Protein AF-0000000067859279 (afdb_homodimer)

Structure (mmCIF, N/CA/C/O backbone):
data_AF-0000000067859279-model_v1
#
loop_
_entity.id
_entity.type
_entity.pdbx_description
1 polymer 'Peflin isoform X1'
#
loop_
_atom_site.group_PDB
_atom_site.id
_atom_site.type_symbol
_atom_site.label_atom_id
_atom_site.label_alt_id
_atom_site.label_comp_id
_atom_site.label_asym_id
_atom_site.label_entity_id
_atom_site.label_seq_id
_atom_site.pdbx_PDB_ins_code
_atom_site.Cartn_x
_atom_site.Cartn_y
_atom_site.Cartn_z
_atom_site.occupancy
_atom_site.B_iso_or_equiv
_atom_site.auth_seq_id
_atom_site.auth_comp_id
_atom_site.auth_asym_id
_atom_site.auth_atom_id
_atom_site.pdbx_PDB_model_num
ATOM 1 N N . MET A 1 1 ? 10.234 19.438 13.656 1 39.03 1 MET A N 1
ATOM 2 C CA . MET A 1 1 ? 8.852 19.281 14.102 1 39.03 1 MET A CA 1
ATOM 3 C C . MET A 1 1 ? 8.406 17.828 13.953 1 39.03 1 MET A C 1
ATOM 5 O O . MET A 1 1 ? 8.594 17.219 12.898 1 39.03 1 MET A O 1
ATOM 9 N N . ALA A 1 2 ? 8.281 17.203 14.945 1 45.56 2 ALA A N 1
ATOM 10 C CA . ALA A 1 2 ? 7.934 15.797 15.172 1 45.56 2 ALA A CA 1
ATOM 11 C C . ALA A 1 2 ? 6.629 15.438 14.469 1 45.56 2 ALA A C 1
ATOM 13 O O . ALA A 1 2 ? 5.691 16.234 14.438 1 45.56 2 ALA A O 1
ATOM 14 N N . TYR A 1 3 ? 6.711 14.656 13.43 1 57.06 3 TYR A N 1
ATOM 15 C CA . TYR A 1 3 ? 5.477 14.031 12.977 1 57.06 3 TYR A CA 1
ATOM 16 C C . TYR A 1 3 ? 4.496 13.859 14.133 1 57.06 3 TYR A C 1
ATOM 18 O O . TYR A 1 3 ? 4.902 13.672 15.281 1 57.06 3 TYR A O 1
ATOM 26 N N . PRO A 1 4 ? 3.328 14.438 13.969 1 52.56 4 PRO A N 1
ATOM 27 C CA . PRO A 1 4 ? 2.424 14.148 15.086 1 52.56 4 PRO A CA 1
ATOM 28 C C . PRO A 1 4 ? 2.664 12.773 15.695 1 52.56 4 PRO A C 1
ATOM 30 O O . PRO A 1 4 ? 1.963 12.383 16.641 1 52.56 4 PRO A O 1
ATOM 33 N N . ASN A 1 5 ? 3.463 11.969 15.086 1 51.75 5 ASN A N 1
ATOM 34 C CA . ASN A 1 5 ? 3.688 10.609 15.562 1 51.75 5 ASN A CA 1
ATOM 35 C C . ASN A 1 5 ? 4.039 10.594 17.047 1 51.75 5 ASN A C 1
ATOM 37 O O . ASN A 1 5 ? 3.971 9.547 17.703 1 51.75 5 ASN A O 1
ATOM 41 N N . THR A 1 6 ? 4.836 11.602 17.5 1 44.25 6 THR A N 1
ATOM 42 C CA . THR A 1 6 ? 4.988 11.531 18.953 1 44.25 6 THR A CA 1
ATOM 43 C C . THR A 1 6 ? 3.629 11.398 19.625 1 44.25 6 THR A C 1
ATOM 45 O O . THR A 1 6 ? 3.551 11.102 20.828 1 44.25 6 THR A O 1
ATOM 48 N N . MET A 1 7 ? 2.639 11.766 19 1 42.41 7 MET A N 1
ATOM 49 C CA . MET A 1 7 ? 1.331 11.75 19.641 1 42.41 7 MET A CA 1
ATOM 50 C C . MET A 1 7 ? 0.61 10.438 19.375 1 42.41 7 MET A C 1
ATOM 52 O O . MET A 1 7 ? -0.574 10.43 19.031 1 42.41 7 MET A O 1
ATOM 56 N N . TYR A 1 8 ? 1.267 9.398 18.656 1 47.66 8 TYR A N 1
ATOM 57 C CA . TYR A 1 8 ? 0.432 8.203 18.75 1 47.66 8 TYR A CA 1
ATOM 58 C C . TYR A 1 8 ? -0.21 8.078 20.125 1 47.66 8 TYR A C 1
ATOM 60 O O . TYR A 1 8 ? 0.474 7.801 21.109 1 47.66 8 TYR A O 1
ATOM 68 N N . GLY A 1 9 ? -1.057 8.891 20.438 1 43.72 9 GLY A N 1
ATOM 69 C CA . GLY A 1 9 ? -1.742 8.75 21.719 1 43.72 9 GLY A CA 1
ATOM 70 C C . GLY A 1 9 ? -1.818 7.316 22.188 1 43.72 9 GLY A C 1
ATOM 71 O O . GLY A 1 9 ? -1.927 6.387 21.391 1 43.72 9 GLY A O 1
ATOM 72 N N . SER A 1 10 ? -1.126 7.039 23.203 1 46.06 10 SER A N 1
ATOM 73 C CA . SER A 1 10 ? -1.197 5.781 23.938 1 46.06 10 SER A CA 1
ATOM 74 C C . SER A 1 10 ? -2.625 5.25 24 1 46.06 10 SER A C 1
ATOM 76 O O . SER A 1 10 ? -3.564 6 24.266 1 46.06 10 SER A O 1
ATOM 78 N N . THR A 1 11 ? -2.996 4.344 23.031 1 54.34 11 THR A N 1
ATOM 79 C CA . THR A 1 11 ? -4.23 3.586 23.219 1 54.34 11 THR A CA 1
ATOM 80 C C . THR A 1 11 ? -4.316 3.037 24.641 1 54.34 11 THR A C 1
ATOM 82 O O . THR A 1 11 ? -4.316 1.822 24.844 1 54.34 11 THR A O 1
ATOM 85 N N . ASN A 1 12 ? -3.729 3.725 25.516 1 50.62 12 ASN A N 1
ATOM 86 C CA . ASN A 1 12 ? -3.898 3.18 26.859 1 50.62 12 ASN A CA 1
ATOM 87 C C . ASN A 1 12 ? -5.359 3.217 27.297 1 50.62 12 ASN A C 1
ATOM 89 O O . ASN A 1 12 ? -5.984 4.277 27.312 1 50.62 12 ASN A O 1
ATOM 93 N N . PRO A 1 13 ? -5.973 2.09 27.422 1 55.69 13 PRO A N 1
ATOM 94 C CA . PRO A 1 13 ? -7.34 1.981 27.953 1 55.69 13 PRO A CA 1
ATOM 95 C C . PRO A 1 13 ? -7.574 2.855 29.172 1 55.69 13 PRO A C 1
ATOM 97 O O . PRO A 1 13 ? -8.719 3.07 29.578 1 55.69 13 PRO A O 1
ATOM 100 N N . GLU A 1 14 ? -6.512 3.107 29.797 1 55.16 14 GLU A N 1
ATOM 101 C CA . GLU A 1 14 ? -6.766 3.779 31.062 1 55.16 14 GLU A CA 1
ATOM 102 C C . GLU A 1 14 ? -7.176 5.234 30.859 1 55.16 14 GLU A C 1
ATOM 104 O O . GLU A 1 14 ? -7.566 5.922 31.797 1 55.16 14 GLU A O 1
ATOM 109 N N . THR A 1 15 ? -7.141 5.516 29.625 1 64.88 15 THR A N 1
ATOM 110 C CA . THR A 1 15 ? -7.48 6.922 29.438 1 64.88 15 THR A CA 1
ATOM 111 C C . THR A 1 15 ? -8.992 7.102 29.344 1 64.88 15 THR A C 1
ATOM 113 O O . THR A 1 15 ? -9.688 6.305 28.719 1 64.88 15 THR A O 1
ATOM 116 N N . GLN A 1 16 ? -9.547 7.902 30.125 1 82.62 16 GLN A N 1
ATOM 117 C CA . GLN A 1 16 ? -10.961 8.258 30.094 1 82.62 16 GLN A CA 1
ATOM 118 C C . GLN A 1 16 ? -11.383 8.742 28.719 1 82.62 16 GLN A C 1
ATOM 120 O O . GLN A 1 16 ? -10.656 9.5 28.062 1 82.62 16 GLN A O 1
ATOM 125 N N . ILE A 1 17 ? -12.398 8.125 28.219 1 88.81 17 ILE A N 1
ATOM 126 C CA . ILE A 1 17 ? -12.953 8.5 26.922 1 88.81 17 ILE A CA 1
ATOM 127 C C . ILE A 1 17 ? -13.719 9.812 27.047 1 88.81 17 ILE A C 1
ATOM 129 O O . ILE A 1 17 ? -14.586 9.953 27.906 1 88.81 17 ILE A O 1
ATOM 133 N N . SER A 1 18 ? -13.32 10.766 26.266 1 90.81 18 SER A N 1
ATOM 134 C CA . SER A 1 18 ? -14.023 12.047 26.281 1 90.81 18 SER A CA 1
ATOM 135 C C . SER A 1 18 ? -15.422 11.914 25.688 1 90.81 18 SER A C 1
ATOM 137 O O . SER A 1 18 ? -15.641 11.117 24.781 1 90.81 18 SER A O 1
ATOM 139 N N . PRO A 1 19 ? -16.344 12.695 26.172 1 92.25 19 PRO A N 1
ATOM 140 C CA . PRO A 1 19 ? -17.719 12.68 25.625 1 92.25 19 PRO A CA 1
ATOM 141 C C . PRO A 1 19 ? -17.766 13.023 24.141 1 92.25 19 PRO A C 1
ATOM 143 O O . PRO A 1 19 ? -18.578 12.469 23.406 1 92.25 19 PRO A O 1
ATOM 146 N N . GLU A 1 20 ? -16.922 13.875 23.781 1 94 20 GLU A N 1
ATOM 147 C CA . GLU A 1 20 ? -16.875 14.258 22.375 1 94 20 GLU A CA 1
ATOM 148 C C . GLU A 1 20 ? -16.5 13.07 21.5 1 94 20 GLU A C 1
ATOM 150 O O . GLU A 1 20 ? -17.141 12.828 20.469 1 94 20 GLU A O 1
ATOM 155 N N . VAL A 1 21 ? -15.57 12.367 21.922 1 94.81 21 VAL A N 1
ATOM 156 C CA . VAL A 1 21 ? -15.125 11.195 21.188 1 94.81 21 VAL A CA 1
ATOM 157 C C . VAL A 1 21 ? -16.234 10.156 21.141 1 94.81 21 VAL A C 1
ATOM 159 O O . VAL A 1 21 ? -16.469 9.523 20.109 1 94.81 21 VAL A O 1
ATOM 162 N N . GLN A 1 22 ? -16.891 9.969 22.203 1 94.94 22 GLN A N 1
ATOM 163 C CA . GLN A 1 22 ? -18 9.016 22.25 1 94.94 22 GLN A CA 1
ATOM 164 C C . GLN A 1 22 ? -19.094 9.383 21.234 1 94.94 22 GLN A C 1
ATOM 166 O O . GLN A 1 22 ? -19.641 8.508 20.562 1 94.94 22 GLN A O 1
ATOM 171 N N . GLN A 1 23 ? -19.375 10.656 21.172 1 95.62 23 GLN A N 1
ATOM 172 C CA . GLN A 1 23 ? -20.375 11.141 20.234 1 95.62 23 GLN A CA 1
ATOM 173 C C . GLN A 1 23 ? -19.953 10.875 18.781 1 95.62 23 GLN A C 1
ATOM 175 O O . GLN A 1 23 ? -20.734 10.398 17.969 1 95.62 23 GLN A O 1
ATOM 180 N N . TRP A 1 24 ? -18.734 11.211 18.531 1 95.19 24 TRP A N 1
ATOM 181 C CA . TRP A 1 24 ? -18.219 11.008 17.172 1 95.19 24 TRP A CA 1
ATOM 182 C C . TRP A 1 24 ? -18.188 9.523 16.812 1 95.19 24 TRP A C 1
ATOM 184 O O . TRP A 1 24 ? -18.5 9.148 15.688 1 95.19 24 TRP A O 1
ATOM 194 N N . PHE A 1 25 ? -17.797 8.695 17.812 1 97.5 25 PHE A N 1
ATOM 195 C CA . PHE A 1 25 ? -17.766 7.258 17.578 1 97.5 25 PHE A CA 1
ATOM 196 C C . PHE A 1 25 ? -19.141 6.75 17.172 1 97.5 25 PHE A C 1
ATOM 198 O O . PHE A 1 25 ? -19.281 6 16.203 1 97.5 25 PHE A O 1
ATOM 205 N N . SER A 1 26 ? -20.125 7.184 17.891 1 96.38 26 SER A N 1
ATOM 206 C CA . SER A 1 26 ? -21.5 6.77 17.609 1 96.38 26 SER A CA 1
ATOM 207 C C . SER A 1 26 ? -21.938 7.223 16.219 1 96.38 26 SER A C 1
ATOM 209 O O . SER A 1 26 ? -22.656 6.496 15.531 1 96.38 26 SER A O 1
ATOM 211 N N . THR A 1 27 ? -21.516 8.375 15.789 1 96 27 THR A N 1
ATOM 212 C CA . THR A 1 27 ? -21.875 8.922 14.492 1 96 27 THR A CA 1
ATOM 213 C C . THR A 1 27 ? -21.203 8.141 13.367 1 96 27 THR A C 1
ATOM 215 O O . THR A 1 27 ? -21.812 7.883 12.328 1 96 27 THR A O 1
ATOM 218 N N . VAL A 1 28 ? -20 7.754 13.656 1 97.12 28 VAL A N 1
ATOM 219 C CA . VAL A 1 28 ? -19.203 7.082 12.633 1 97.12 28 VAL A CA 1
ATOM 220 C C . VAL A 1 28 ? -19.625 5.617 12.539 1 97.12 28 VAL A C 1
ATOM 222 O O . VAL A 1 28 ? -19.672 5.051 11.445 1 97.12 28 VAL A O 1
ATOM 225 N N . ASP A 1 29 ? -19.906 5.055 13.703 1 97.75 29 ASP A N 1
ATOM 226 C CA . ASP A 1 29 ? -20.344 3.662 13.75 1 97.75 29 ASP A CA 1
ATOM 227 C C . ASP A 1 29 ? -21.781 3.52 13.242 1 97.75 29 ASP A C 1
ATOM 229 O O . ASP A 1 29 ? -22.688 3.191 14.008 1 97.75 29 ASP A O 1
ATOM 233 N N . ARG A 1 30 ? -21.984 3.516 12.031 1 95.56 30 ARG A N 1
ATOM 234 C CA . ARG A 1 30 ? -23.281 3.602 11.383 1 95.56 30 ARG A CA 1
ATOM 235 C C . ARG A 1 30 ? -24.109 2.338 11.633 1 95.56 30 ARG A C 1
ATOM 237 O O . ARG A 1 30 ? -25.328 2.393 11.727 1 95.56 30 ARG A O 1
ATOM 244 N N . ASP A 1 31 ? -23.484 1.159 11.766 1 95.12 31 ASP A N 1
ATOM 245 C CA . ASP A 1 31 ? -24.25 -0.076 11.945 1 95.12 31 ASP A CA 1
ATOM 246 C C . ASP A 1 31 ? -24.359 -0.438 13.422 1 95.12 31 ASP A C 1
ATOM 248 O O . ASP A 1 31 ? -24.906 -1.487 13.766 1 95.12 31 ASP A O 1
ATOM 252 N N . GLY A 1 32 ? -23.781 0.281 14.273 1 95.69 32 GLY A N 1
ATOM 253 C CA . GLY A 1 32 ? -23.891 0.104 15.711 1 95.69 32 GLY A CA 1
ATOM 254 C C . GLY A 1 32 ? -23.188 -1.148 16.219 1 95.69 32 GLY A C 1
ATOM 255 O O . GLY A 1 32 ? -23.594 -1.724 17.234 1 95.69 32 GLY A O 1
ATOM 256 N N . SER A 1 33 ? -22.156 -1.551 15.578 1 95.81 33 SER A N 1
ATOM 257 C CA . SER A 1 33 ? -21.469 -2.801 15.906 1 95.81 33 SER A CA 1
ATOM 258 C C . SER A 1 33 ? -20.547 -2.629 17.109 1 95.81 33 SER A C 1
ATOM 260 O O . SER A 1 33 ? -20.078 -3.613 17.672 1 95.81 33 SER A O 1
ATOM 262 N N . GLY A 1 34 ? -20.266 -1.355 17.438 1 96.88 34 GLY A N 1
ATOM 263 C CA . GLY A 1 34 ? -19.281 -1.096 18.469 1 96.88 34 GLY A CA 1
ATOM 264 C C . GLY A 1 34 ? -17.859 -1.058 17.938 1 96.88 34 GLY A C 1
ATOM 265 O O . GLY A 1 34 ? -16.906 -0.922 18.703 1 96.88 34 GLY A O 1
ATOM 266 N N . ARG A 1 35 ? -17.766 -1.146 16.656 1 97.44 35 ARG A N 1
ATOM 267 C CA . ARG A 1 35 ? -16.469 -1.045 15.969 1 97.44 35 ARG A CA 1
ATOM 268 C C . ARG A 1 35 ? -16.594 -0.227 14.688 1 97.44 35 ARG A C 1
ATOM 270 O O . ARG A 1 35 ? -17.672 -0.122 14.109 1 97.44 35 ARG A O 1
ATOM 277 N N . ILE A 1 36 ? -15.492 0.36 14.25 1 97.38 36 ILE A N 1
ATOM 278 C CA . ILE A 1 36 ? -15.492 1.209 13.062 1 97.38 36 ILE A CA 1
ATOM 279 C C . ILE A 1 36 ? -14.656 0.557 11.961 1 97.38 36 ILE A C 1
ATOM 281 O O . ILE A 1 36 ? -13.539 0.096 12.211 1 97.38 36 ILE A O 1
ATOM 285 N N . THR A 1 37 ? -15.258 0.472 10.82 1 94.06 37 THR A N 1
ATOM 286 C CA . THR A 1 37 ? -14.562 -0.013 9.641 1 94.06 37 THR A CA 1
ATOM 287 C C . THR A 1 37 ? -14.008 1.15 8.82 1 94.06 37 THR A C 1
ATOM 289 O O . THR A 1 37 ? -14.32 2.311 9.094 1 94.06 37 THR A O 1
ATOM 292 N N . ALA A 1 38 ? -13.25 0.79 7.793 1 92.75 38 ALA A N 1
ATOM 293 C CA . ALA A 1 38 ? -12.703 1.807 6.898 1 92.75 38 ALA A CA 1
ATOM 294 C C . ALA A 1 38 ? -13.812 2.525 6.137 1 92.75 38 ALA A C 1
ATOM 296 O O . ALA A 1 38 ? -13.742 3.736 5.918 1 92.75 38 ALA A O 1
ATOM 297 N N . ILE A 1 39 ? -14.781 1.797 5.773 1 90.5 39 ILE A N 1
ATOM 298 C CA . ILE A 1 39 ? -15.891 2.355 5.012 1 90.5 39 ILE A CA 1
ATOM 299 C C . ILE A 1 39 ? -16.656 3.348 5.883 1 90.5 39 ILE A C 1
ATOM 301 O O . ILE A 1 39 ? -17 4.441 5.43 1 90.5 39 ILE A O 1
ATOM 305 N N . GLU A 1 40 ? -16.859 2.947 7.082 1 96.44 40 GLU A N 1
ATOM 306 C CA . GLU A 1 40 ? -17.547 3.848 8.016 1 96.44 40 GLU A CA 1
ATOM 307 C C . GLU A 1 40 ? -16.703 5.098 8.273 1 96.44 40 GLU A C 1
ATOM 309 O O . GLU A 1 40 ? -17.25 6.207 8.32 1 96.44 40 GLU A O 1
ATOM 314 N N . LEU A 1 41 ? -15.469 4.918 8.445 1 96.62 41 LEU A N 1
ATOM 315 C CA . LEU A 1 41 ? -14.57 6.039 8.688 1 96.62 41 LEU A CA 1
ATOM 316 C C . LEU A 1 41 ? -14.555 6.992 7.496 1 96.62 41 LEU A C 1
ATOM 318 O O . LEU A 1 41 ? -14.586 8.211 7.668 1 96.62 41 LEU A O 1
ATOM 322 N N . LYS A 1 42 ? -14.531 6.477 6.316 1 94.94 42 LYS A N 1
ATOM 323 C CA . LYS A 1 42 ? -14.484 7.258 5.082 1 94.94 42 LYS A CA 1
ATOM 324 C C . LYS A 1 42 ? -15.672 8.211 4.992 1 94.94 42 LYS A C 1
ATOM 326 O O . LYS A 1 42 ? -15.516 9.367 4.586 1 94.94 42 LYS A O 1
ATOM 331 N N . SER A 1 43 ? -16.797 7.754 5.387 1 93.5 43 SER A N 1
ATOM 332 C CA . SER A 1 43 ? -18.016 8.547 5.277 1 93.5 43 SER A CA 1
ATOM 333 C C . SER A 1 43 ? -18.016 9.711 6.266 1 93.5 43 SER A C 1
ATOM 335 O O . SER A 1 43 ? -18.781 10.656 6.125 1 93.5 43 SER A O 1
ATOM 337 N N . ALA A 1 44 ? -17.109 9.68 7.199 1 94.06 44 ALA A N 1
ATOM 338 C CA . ALA A 1 44 ? -17.125 10.664 8.281 1 94.06 44 ALA A CA 1
ATOM 339 C C . ALA A 1 44 ? -16.031 11.711 8.094 1 94.06 44 ALA A C 1
ATOM 341 O O . ALA A 1 44 ? -16.047 12.758 8.742 1 94.06 44 ALA A O 1
ATOM 342 N N . LEU A 1 45 ? -15.094 11.422 7.246 1 94.88 45 LEU A N 1
ATOM 343 C CA . LEU A 1 45 ? -13.922 12.297 7.148 1 94.88 45 LEU A CA 1
ATOM 344 C C . LEU A 1 45 ? -13.93 13.062 5.828 1 94.88 45 LEU A C 1
ATOM 346 O O . LEU A 1 45 ? -13.898 12.453 4.758 1 94.88 45 LEU A O 1
ATOM 350 N N . ALA A 1 46 ? -13.883 14.406 5.992 1 92.69 46 ALA A N 1
ATOM 351 C CA . ALA A 1 46 ? -13.859 15.258 4.809 1 92.69 46 ALA A CA 1
ATOM 352 C C . ALA A 1 46 ? -12.422 15.516 4.348 1 92.69 46 ALA A C 1
ATOM 354 O O . ALA A 1 46 ? -11.523 15.695 5.172 1 92.69 46 ALA A O 1
ATOM 355 N N . ASN A 1 47 ? -12.258 15.633 3.045 1 92.62 47 ASN A N 1
ATOM 356 C CA . ASN A 1 47 ? -10.906 15.812 2.512 1 92.62 47 ASN A CA 1
ATOM 357 C C . ASN A 1 47 ? -10.609 17.281 2.217 1 92.62 47 ASN A C 1
ATOM 359 O O . ASN A 1 47 ? -9.578 17.594 1.62 1 92.62 47 ASN A O 1
ATOM 363 N N . GLY A 1 48 ? -11.516 18.156 2.486 1 88.12 48 GLY A N 1
ATOM 364 C CA . GLY A 1 48 ? -11.289 19.578 2.328 1 88.12 48 GLY A CA 1
ATOM 365 C C . GLY A 1 48 ? -11.633 20.094 0.942 1 88.12 48 GLY A C 1
ATOM 366 O O . GLY A 1 48 ? -11.617 21.297 0.695 1 88.12 48 GLY A O 1
ATOM 367 N N . GLN A 1 49 ? -11.922 19.188 0.003 1 88.38 49 GLN A N 1
ATOM 368 C CA . GLN A 1 49 ? -12.266 19.578 -1.358 1 88.38 49 GLN A CA 1
ATOM 369 C C . GLN A 1 49 ? -13.648 19.094 -1.747 1 88.38 49 GLN A C 1
ATOM 371 O O . GLN A 1 49 ? -13.883 18.703 -2.896 1 88.38 49 GLN A O 1
ATOM 376 N N . GLY A 1 50 ? -14.453 18.984 -0.768 1 89.44 50 GLY A N 1
ATOM 377 C CA . GLY A 1 50 ? -15.836 18.625 -1.029 1 89.44 50 GLY A CA 1
ATOM 378 C C . GLY A 1 50 ? -16.062 17.125 -1.072 1 89.44 50 GLY A C 1
ATOM 379 O O . GLY A 1 50 ? -17.172 16.656 -1.305 1 89.44 50 GLY A O 1
ATOM 380 N N . GLY A 1 51 ? -15.008 16.375 -0.869 1 92 51 GLY A N 1
ATOM 381 C CA . GLY A 1 51 ? -15.117 14.922 -0.836 1 92 51 GLY A CA 1
ATOM 382 C C . GLY A 1 51 ? -14.703 14.32 0.492 1 92 51 GLY A C 1
ATOM 383 O O . GLY A 1 51 ? -14.672 15.016 1.511 1 92 51 GLY A O 1
ATOM 384 N N . THR A 1 52 ? -14.523 13.016 0.447 1 94.19 52 THR A N 1
ATOM 385 C CA . THR A 1 52 ? -14.125 12.289 1.653 1 94.19 52 THR A CA 1
ATOM 386 C C . THR A 1 52 ? -12.695 11.789 1.535 1 94.19 52 THR A C 1
ATOM 388 O O . THR A 1 52 ? -12.055 11.945 0.492 1 94.19 52 THR A O 1
ATOM 391 N N . PHE A 1 53 ? -12.266 11.227 2.664 1 94.44 53 PHE A N 1
ATOM 392 C CA . PHE A 1 53 ? -10.953 10.609 2.654 1 94.44 53 PHE A CA 1
ATOM 393 C C . PHE A 1 53 ? -10.914 9.438 1.674 1 94.44 53 PHE A C 1
ATOM 395 O O . PHE A 1 53 ? -11.93 8.789 1.431 1 94.44 53 PHE A O 1
ATOM 402 N N . SER A 1 54 ? -9.742 9.305 1.127 1 88 54 SER A N 1
ATOM 403 C CA . SER A 1 54 ? -9.555 8.18 0.219 1 88 54 SER A CA 1
ATOM 404 C C . SER A 1 54 ? -9.609 6.852 0.968 1 88 54 SER A C 1
ATOM 406 O O . SER A 1 54 ? -9.367 6.805 2.176 1 88 54 SER A O 1
ATOM 408 N N . ASP A 1 55 ? -9.883 5.816 0.222 1 86 55 ASP A N 1
ATOM 409 C CA . ASP A 1 55 ? -9.867 4.473 0.791 1 86 55 ASP A CA 1
ATOM 410 C C . ASP A 1 55 ? -8.5 4.137 1.38 1 86 55 ASP A C 1
ATOM 412 O O . ASP A 1 55 ? -8.414 3.57 2.473 1 86 55 ASP A O 1
ATOM 416 N N . THR A 1 56 ? -7.527 4.508 0.66 1 84.38 56 THR A N 1
ATOM 417 C CA . THR A 1 56 ? -6.156 4.234 1.081 1 84.38 56 THR A CA 1
ATOM 418 C C . THR A 1 56 ? -5.867 4.891 2.428 1 84.38 56 THR A C 1
ATOM 420 O O . THR A 1 56 ? -5.32 4.254 3.33 1 84.38 56 THR A O 1
ATOM 423 N N . ALA A 1 57 ? -6.238 6.09 2.508 1 91.06 57 ALA A N 1
ATOM 424 C CA . ALA A 1 57 ? -5.996 6.82 3.75 1 91.06 57 ALA A CA 1
ATOM 425 C C . ALA A 1 57 ? -6.754 6.188 4.914 1 91.06 57 ALA A C 1
ATOM 427 O O . ALA A 1 57 ? -6.195 6 5.996 1 91.06 57 ALA A O 1
ATOM 428 N N . CYS A 1 58 ? -7.973 5.82 4.703 1 93.31 58 CYS A N 1
ATOM 429 C CA . CYS A 1 58 ? -8.789 5.246 5.766 1 93.31 58 CYS A CA 1
ATOM 430 C C . CYS A 1 58 ? -8.25 3.893 6.203 1 93.31 58 CYS A C 1
ATOM 432 O O . CYS A 1 58 ? -8.211 3.592 7.398 1 93.31 58 CYS A O 1
ATOM 434 N N . ARG A 1 59 ? -7.82 3.152 5.309 1 88.38 59 ARG A N 1
ATOM 435 C CA . ARG A 1 59 ? -7.25 1.85 5.637 1 88.38 59 ARG A CA 1
ATOM 436 C C . ARG A 1 59 ? -5.949 2.002 6.422 1 88.38 59 ARG A C 1
ATOM 438 O O . ARG A 1 59 ? -5.699 1.25 7.363 1 88.38 59 ARG A O 1
ATOM 445 N N . LEU A 1 60 ? -5.176 2.912 5.922 1 87.94 60 LEU A N 1
ATOM 446 C CA . LEU A 1 60 ? -3.951 3.201 6.66 1 87.94 60 LEU A CA 1
ATOM 447 C C . LEU A 1 60 ? -4.262 3.584 8.102 1 87.94 60 LEU A C 1
ATOM 449 O O . LEU A 1 60 ? -3.66 3.049 9.039 1 87.94 60 LEU A O 1
ATOM 453 N N . MET A 1 61 ? -5.223 4.457 8.281 1 93.06 61 MET A N 1
ATOM 454 C CA . MET A 1 61 ? -5.586 4.938 9.609 1 93.06 61 MET A CA 1
ATOM 455 C C . MET A 1 61 ? -6.109 3.799 10.477 1 93.06 61 MET A C 1
ATOM 457 O O . MET A 1 61 ? -5.695 3.654 11.633 1 93.06 61 MET A O 1
ATOM 461 N N . ILE A 1 62 ? -6.965 3.033 9.914 1 93.44 62 ILE A N 1
ATOM 462 C CA . ILE A 1 62 ? -7.5 1.893 10.656 1 93.44 62 ILE A CA 1
ATOM 463 C C . ILE A 1 62 ? -6.363 0.939 11.023 1 93.44 62 ILE A C 1
ATOM 465 O O . ILE A 1 62 ? -6.258 0.503 12.172 1 93.44 62 ILE A O 1
ATOM 469 N N . GLY A 1 63 ? -5.559 0.687 10.125 1 89.38 63 GLY A N 1
ATOM 470 C CA . GLY A 1 63 ? -4.457 -0.24 10.336 1 89.38 63 GLY A CA 1
ATOM 471 C C . GLY A 1 63 ? -3.496 0.216 11.414 1 89.38 63 GLY A C 1
ATOM 472 O O . GLY A 1 63 ? -2.928 -0.608 12.133 1 89.38 63 GLY A O 1
ATOM 473 N N . MET A 1 64 ? -3.322 1.426 11.555 1 88.88 64 MET A N 1
ATOM 474 C CA . MET A 1 64 ? -2.387 1.995 12.516 1 88.88 64 MET A CA 1
ATOM 475 C C . MET A 1 64 ? -2.879 1.78 13.945 1 88.88 64 MET A C 1
ATOM 477 O O . MET A 1 64 ? -2.076 1.691 14.875 1 88.88 64 MET A O 1
ATOM 481 N N . PHE A 1 65 ? -4.152 1.658 14.133 1 93.5 65 PHE A N 1
ATOM 482 C CA . PHE A 1 65 ? -4.66 1.655 15.5 1 93.5 65 PHE A CA 1
ATOM 483 C C . PHE A 1 65 ? -5.371 0.344 15.805 1 93.5 65 PHE A C 1
ATOM 485 O O . PHE A 1 65 ? -5.773 0.104 16.953 1 93.5 65 PHE A O 1
ATOM 492 N N . ASP A 1 66 ? -5.488 -0.43 14.805 1 92.25 66 ASP A N 1
ATOM 493 C CA . ASP A 1 66 ? -6.137 -1.729 14.945 1 92.25 66 ASP A CA 1
ATOM 494 C C . ASP A 1 66 ? -5.195 -2.748 15.586 1 92.25 66 ASP A C 1
ATOM 496 O O . ASP A 1 66 ? -4.574 -3.551 14.883 1 92.25 66 ASP A O 1
ATOM 500 N N . LYS A 1 67 ? -5.188 -2.887 16.812 1 87.31 67 LYS A N 1
ATOM 501 C CA . LYS A 1 67 ? -4.27 -3.752 17.547 1 87.31 67 LYS A CA 1
ATOM 502 C C . LYS A 1 67 ? -4.586 -5.227 17.312 1 87.31 67 LYS A C 1
ATOM 504 O O . LYS A 1 67 ? -3.684 -6.062 17.266 1 87.31 67 LYS A O 1
ATOM 509 N N . GLU A 1 68 ? -5.793 -5.488 17.109 1 85 68 GLU A N 1
ATOM 510 C CA . GLU A 1 68 ? -6.219 -6.871 16.922 1 85 68 GLU A CA 1
ATOM 511 C C . GLU A 1 68 ? -6.008 -7.336 15.492 1 85 68 GLU A C 1
ATOM 513 O O . GLU A 1 68 ? -6.141 -8.523 15.188 1 85 68 GLU A O 1
ATOM 518 N N . LYS A 1 69 ? -5.777 -6.395 14.609 1 81.62 69 LYS A N 1
ATOM 519 C CA . LYS A 1 69 ? -5.539 -6.688 13.195 1 81.62 69 LYS A CA 1
ATOM 520 C C . LYS A 1 69 ? -6.734 -7.406 12.578 1 81.62 69 LYS A C 1
ATOM 522 O O . LYS A 1 69 ? -6.57 -8.383 11.836 1 81.62 69 LYS A O 1
ATOM 527 N N . ASN A 1 70 ? -7.887 -6.93 12.945 1 83.25 70 ASN A N 1
ATOM 528 C CA . ASN A 1 70 ? -9.102 -7.535 12.398 1 83.25 70 ASN A CA 1
ATOM 529 C C . ASN A 1 70 ? -9.812 -6.598 11.438 1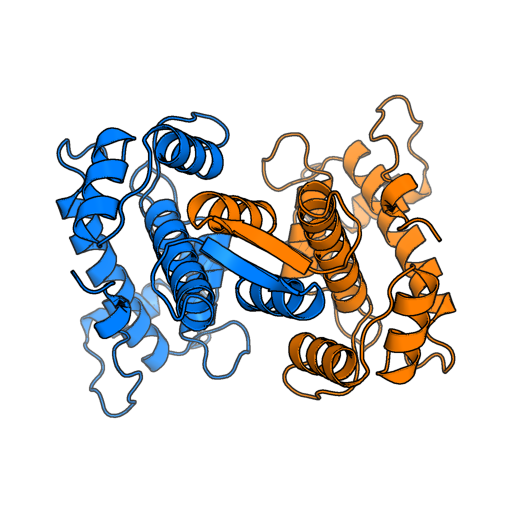 83.25 70 ASN A C 1
ATOM 531 O O . ASN A 1 70 ? -10.93 -6.879 11 1 83.25 70 ASN A O 1
ATOM 535 N N . GLY A 1 71 ? -9.242 -5.391 11.172 1 86.94 71 GLY A N 1
ATOM 536 C CA . GLY A 1 71 ? -9.773 -4.492 10.164 1 86.94 71 GLY A CA 1
ATOM 537 C C . GLY A 1 71 ? -10.719 -3.447 10.734 1 86.94 71 GLY A C 1
ATOM 538 O O . GLY A 1 71 ? -11.305 -2.66 9.984 1 86.94 71 GLY A O 1
ATOM 539 N N . THR A 1 72 ? -10.906 -3.504 12.031 1 94 72 THR A N 1
ATOM 540 C CA . THR A 1 72 ? -11.773 -2.537 12.688 1 94 72 THR A CA 1
ATOM 541 C C . THR A 1 72 ? -11.109 -1.966 13.938 1 94 72 THR A C 1
ATOM 543 O O . THR A 1 72 ? -10.062 -2.455 14.367 1 94 72 THR A O 1
ATOM 546 N N . ILE A 1 73 ? -11.703 -0.905 14.422 1 96.25 73 ILE A N 1
ATOM 547 C CA . ILE A 1 73 ? -11.188 -0.348 15.664 1 96.25 73 ILE A CA 1
ATOM 548 C C . ILE A 1 73 ? -12.328 -0.143 16.656 1 96.25 73 ILE A C 1
ATOM 550 O O . ILE A 1 73 ? -13.453 0.16 16.25 1 96.25 73 ILE A O 1
ATOM 554 N N . ASP A 1 74 ? -12 -0.419 17.875 1 96.69 74 ASP A N 1
ATOM 555 C CA . ASP A 1 74 ? -12.984 -0.188 18.922 1 96.69 74 ASP A CA 1
ATOM 556 C C . ASP A 1 74 ? -12.922 1.251 19.422 1 96.69 74 ASP A C 1
ATOM 558 O O . ASP A 1 74 ? -12.227 2.09 18.844 1 96.69 74 ASP A O 1
ATOM 562 N N . LEU A 1 75 ? -13.719 1.522 20.438 1 95.62 75 LEU A N 1
ATOM 563 C CA . LEU A 1 75 ? -13.875 2.885 20.938 1 95.62 75 LEU A CA 1
ATOM 564 C C . LEU A 1 75 ? -12.547 3.43 21.453 1 95.62 75 LEU A C 1
ATOM 566 O O . LEU A 1 75 ? -12.211 4.594 21.219 1 95.62 75 LEU A O 1
ATOM 570 N N . PHE A 1 76 ? -11.812 2.699 22.141 1 94.5 76 PHE A N 1
ATOM 571 C CA . PHE A 1 76 ? -10.539 3.148 22.703 1 94.5 76 PHE A CA 1
ATOM 572 C C . PHE A 1 76 ? -9.547 3.443 21.578 1 94.5 76 PHE A C 1
ATOM 574 O O . PHE A 1 76 ? -8.875 4.48 21.594 1 94.5 76 PHE A O 1
ATOM 581 N N . GLU A 1 77 ? -9.516 2.559 20.641 1 95.38 77 GLU A N 1
ATOM 582 C CA . GLU A 1 77 ? -8.656 2.764 19.484 1 95.38 77 GLU A CA 1
ATOM 583 C C . GLU A 1 77 ? -9.094 3.984 18.672 1 95.38 77 GLU A C 1
ATOM 585 O O . GLU A 1 77 ? -8.258 4.719 18.141 1 95.38 77 GLU A O 1
ATOM 590 N N . PHE A 1 78 ? -10.367 4.137 18.703 1 96.56 78 PHE A N 1
ATOM 591 C CA . PHE A 1 78 ? -10.914 5.277 17.969 1 96.56 78 PHE A CA 1
ATOM 592 C C . PHE A 1 78 ? -10.5 6.586 18.641 1 96.56 78 PHE A C 1
ATOM 594 O O . PHE A 1 78 ? -10.242 7.578 17.953 1 96.56 78 PHE A O 1
ATOM 601 N N . GLN A 1 79 ? -10.516 6.598 19.891 1 95.25 79 GLN A N 1
ATOM 602 C CA . GLN A 1 79 ? -10.094 7.82 20.578 1 95.25 79 GLN A CA 1
ATOM 603 C C . GLN A 1 79 ? -8.672 8.211 20.156 1 95.25 79 GLN A C 1
ATOM 605 O O . GLN A 1 79 ? -8.398 9.383 19.906 1 95.25 79 GLN A O 1
ATOM 610 N N . ALA A 1 80 ? -7.836 7.254 20.125 1 93.88 80 ALA A N 1
ATOM 611 C CA . ALA A 1 80 ? -6.465 7.508 19.688 1 93.88 80 ALA A CA 1
ATOM 612 C C . ALA A 1 80 ? -6.434 8.008 18.234 1 93.88 80 ALA A C 1
ATOM 614 O O . ALA A 1 80 ? -5.711 8.953 17.922 1 93.88 80 ALA A O 1
ATOM 615 N N . LEU A 1 81 ? -7.191 7.406 17.422 1 95 81 LEU A N 1
ATOM 616 C CA . LEU A 1 81 ? -7.281 7.816 16.031 1 95 81 LEU A CA 1
ATOM 617 C C . LEU A 1 81 ? -7.816 9.242 15.914 1 95 81 LEU A C 1
ATOM 619 O O . LEU A 1 81 ? -7.297 10.047 15.141 1 95 81 LEU A O 1
ATOM 623 N N . TYR A 1 82 ? -8.812 9.461 16.656 1 94.19 82 TYR A N 1
ATOM 624 C CA . TYR A 1 82 ? -9.43 10.789 16.672 1 94.19 82 TYR A CA 1
ATOM 625 C C . TYR A 1 82 ? -8.406 11.859 17.016 1 94.19 82 TYR A C 1
ATOM 627 O O . TYR A 1 82 ? -8.305 12.875 16.328 1 94.19 82 TYR A O 1
ATOM 635 N N . ASN A 1 83 ? -7.711 11.656 18.016 1 93.38 83 ASN A N 1
ATOM 636 C CA . ASN A 1 83 ? -6.672 12.594 18.422 1 93.38 83 ASN A CA 1
ATOM 637 C C . ASN A 1 83 ? -5.594 12.727 17.344 1 93.38 83 ASN A C 1
ATOM 639 O O . ASN A 1 83 ? -5.113 13.836 17.078 1 93.38 83 ASN A O 1
ATOM 643 N N . TYR A 1 84 ? -5.27 11.617 16.766 1 92.81 84 TYR A N 1
ATOM 644 C CA . TYR A 1 84 ? -4.281 11.578 15.688 1 92.81 84 TYR A CA 1
ATOM 645 C C . TYR A 1 84 ? -4.73 12.422 14.5 1 92.81 84 TYR A C 1
ATOM 647 O O . TYR A 1 84 ? -3.975 13.258 14 1 92.81 84 TYR A O 1
ATOM 655 N N . ILE A 1 85 ? -5.914 12.266 14.102 1 93.94 85 ILE A N 1
ATOM 656 C CA . ILE A 1 85 ? -6.453 12.977 12.953 1 93.94 85 ILE A CA 1
ATOM 657 C C . ILE A 1 85 ? -6.523 14.477 13.258 1 93.94 85 ILE A C 1
ATOM 659 O O . ILE A 1 85 ? -6.172 15.305 12.422 1 93.94 85 ILE A O 1
ATOM 663 N N . ASN A 1 86 ? -6.926 14.789 14.422 1 92.88 86 ASN A N 1
ATOM 664 C CA . ASN A 1 86 ? -7.012 16.188 14.797 1 92.88 86 ASN A CA 1
ATOM 665 C C . ASN A 1 86 ? -5.637 16.859 14.812 1 92.88 86 ASN A C 1
ATOM 667 O O . ASN A 1 86 ? -5.5 18.016 14.43 1 92.88 86 ASN A O 1
ATOM 671 N N . ALA A 1 87 ? -4.715 16.141 15.258 1 92.94 87 ALA A N 1
ATOM 672 C CA . ALA A 1 87 ? -3.352 16.672 15.227 1 92.94 87 ALA A CA 1
ATOM 673 C C . ALA A 1 87 ? -2.912 16.953 13.789 1 92.94 87 ALA A C 1
ATOM 675 O O . ALA A 1 87 ? -2.324 18 13.516 1 92.94 87 ALA A O 1
ATOM 676 N N . TRP A 1 88 ? -3.223 16.094 12.906 1 93.56 88 TRP A N 1
ATOM 677 C CA . TRP A 1 88 ? -2.855 16.266 11.5 1 93.56 88 TRP A CA 1
ATOM 678 C C . TRP A 1 88 ? -3.611 17.438 10.883 1 93.56 88 TRP A C 1
ATOM 680 O O . TRP A 1 88 ? -3.066 18.156 10.047 1 93.56 88 TRP A O 1
ATOM 690 N N . LEU A 1 89 ? -4.848 17.547 11.258 1 92.19 89 LEU A N 1
ATOM 691 C CA . LEU A 1 89 ? -5.621 18.672 10.758 1 92.19 89 LEU A CA 1
ATOM 692 C C . LEU A 1 89 ? -4.984 20 11.164 1 92.19 89 LEU A C 1
ATOM 694 O O . LEU A 1 89 ? -4.938 20.953 10.367 1 92.19 89 LEU A O 1
ATOM 698 N N . GLY A 1 90 ? -4.5 20.047 12.352 1 92.5 90 GLY A N 1
ATOM 699 C CA . GLY A 1 90 ? -3.771 21.219 12.797 1 92.5 90 GLY A CA 1
ATOM 700 C C . GLY A 1 90 ? -2.518 21.484 11.984 1 92.5 90 GLY A C 1
ATOM 701 O O . GLY A 1 90 ? -2.27 22.625 11.57 1 92.5 90 GLY A O 1
ATOM 702 N N . VAL A 1 91 ? -1.78 20.516 11.758 1 92.19 91 VAL A N 1
ATOM 703 C CA . VAL A 1 91 ? -0.556 20.625 10.977 1 92.19 91 VAL A CA 1
ATOM 704 C C . VAL A 1 91 ? -0.89 21.078 9.555 1 92.19 91 VAL A C 1
ATOM 706 O O . VAL A 1 91 ? -0.246 21.984 9.023 1 92.19 91 VAL A O 1
ATOM 709 N N . PHE A 1 92 ? -1.879 20.484 9.016 1 94.06 92 PHE A N 1
ATOM 710 C CA . PHE A 1 92 ? -2.303 20.812 7.66 1 94.06 92 PHE A CA 1
ATOM 711 C C . PHE A 1 92 ? -2.688 22.281 7.559 1 94.06 92 PHE A C 1
ATOM 713 O O . PHE A 1 92 ? -2.262 22.969 6.633 1 94.06 92 PHE A O 1
ATOM 720 N N . ARG A 1 93 ? -3.457 22.719 8.469 1 93.31 93 ARG A N 1
ATOM 721 C CA . ARG A 1 93 ? -3.898 24.125 8.469 1 93.31 93 ARG A CA 1
ATOM 722 C C . ARG A 1 93 ? -2.709 25.062 8.547 1 93.31 93 ARG A C 1
ATOM 724 O O . ARG A 1 93 ? -2.74 26.156 7.973 1 93.31 93 ARG A O 1
ATOM 731 N N . GLY A 1 94 ? -1.746 24.672 9.188 1 94 94 GLY A N 1
ATOM 732 C CA . GLY A 1 94 ? -0.541 25.484 9.305 1 94 94 GLY A CA 1
ATOM 733 C C . GLY A 1 94 ? 0.196 25.656 7.992 1 94 94 GLY A C 1
ATOM 734 O O . GLY A 1 94 ? 0.884 26.656 7.789 1 94 94 GLY A O 1
ATOM 735 N N . PHE A 1 95 ? -0.001 24.734 7.121 1 94.19 95 PHE A N 1
ATOM 736 C CA . PHE A 1 95 ? 0.75 24.766 5.871 1 94.19 95 PHE A CA 1
ATOM 737 C C . PHE A 1 95 ? -0.137 25.234 4.723 1 94.19 95 PHE A C 1
ATOM 739 O O . PHE A 1 95 ? 0.362 25.625 3.668 1 94.19 95 PHE A O 1
ATOM 746 N N . ASP A 1 96 ? -1.441 25.031 4.949 1 93.94 96 ASP A N 1
ATOM 747 C CA . ASP A 1 96 ? -2.377 25.562 3.959 1 93.94 96 ASP A CA 1
ATOM 748 C C . ASP A 1 96 ? -2.529 27.062 4.094 1 93.94 96 ASP A C 1
ATOM 750 O O . ASP A 1 96 ? -3.615 27.562 4.402 1 93.94 96 ASP A O 1
ATOM 754 N N . HIS A 1 97 ? -1.607 27.812 3.662 1 90.38 97 HIS A N 1
ATOM 755 C CA . HIS A 1 97 ? -1.485 29.234 3.916 1 90.38 97 HIS A CA 1
ATOM 756 C C . HIS A 1 97 ? -2.586 30.016 3.205 1 90.38 97 HIS A C 1
ATOM 758 O O . HIS A 1 97 ? -3.02 31.078 3.688 1 90.38 97 HIS A O 1
ATOM 764 N N . ASN A 1 98 ? -3.057 29.562 2.053 1 90.75 98 ASN A N 1
ATOM 765 C CA . ASN A 1 98 ? -4.07 30.297 1.31 1 90.75 98 ASN A CA 1
ATOM 766 C C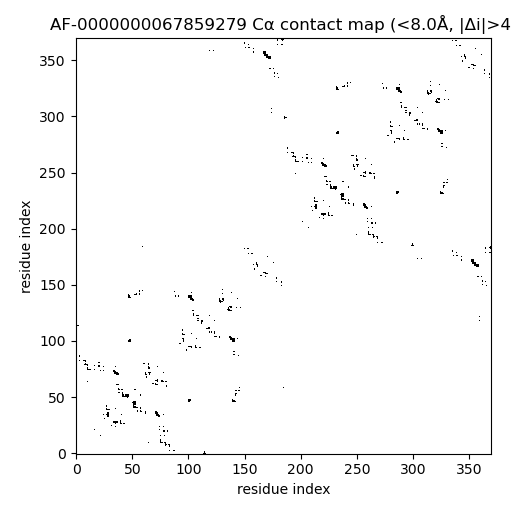 . ASN A 1 98 ? -5.477 29.797 1.61 1 90.75 98 ASN A C 1
ATOM 768 O O . ASN A 1 98 ? -6.438 30.172 0.941 1 90.75 98 ASN A O 1
ATOM 772 N N . ASN A 1 99 ? -5.57 28.828 2.537 1 91.12 99 ASN A N 1
ATOM 773 C CA . ASN A 1 99 ? -6.84 28.266 3.004 1 91.12 99 ASN A CA 1
ATOM 774 C C . ASN A 1 99 ? -7.664 27.703 1.851 1 91.12 99 ASN A C 1
ATOM 776 O O . ASN A 1 99 ? -8.883 27.891 1.798 1 91.12 99 ASN A O 1
ATOM 780 N N . SER A 1 100 ? -6.969 27.094 0.889 1 90.5 100 SER A N 1
ATOM 781 C CA . SER A 1 100 ? -7.637 26.516 -0.274 1 90.5 100 SER A CA 1
ATOM 782 C C . SER A 1 100 ? -8.25 25.156 0.054 1 90.5 100 SER A C 1
ATOM 784 O O . SER A 1 100 ? -9.055 24.625 -0.717 1 90.5 100 SER A O 1
ATOM 786 N N . GLY A 1 101 ? -7.801 24.594 1.245 1 91.94 101 GLY A N 1
ATOM 787 C CA . GLY A 1 101 ? -8.242 23.25 1.577 1 91.94 101 GLY A CA 1
ATOM 788 C C . GLY A 1 101 ? -7.383 22.172 0.96 1 91.94 101 GLY A C 1
ATOM 789 O O . GLY A 1 101 ? -7.699 20.984 1.063 1 91.94 101 GLY A O 1
ATOM 790 N N . SER A 1 102 ? -6.324 22.625 0.331 1 94.19 102 SER A N 1
ATOM 791 C CA . SER A 1 102 ? -5.363 21.719 -0.281 1 94.19 102 SER A CA 1
ATOM 792 C C . SER A 1 102 ? -3.943 22.266 -0.181 1 94.19 102 SER A C 1
ATOM 794 O O . SER A 1 102 ? -3.744 23.438 0.175 1 94.19 102 SER A O 1
ATOM 796 N N . ILE A 1 103 ? -3.055 21.375 -0.357 1 95.56 103 ILE A N 1
ATOM 797 C CA . ILE A 1 103 ? -1.641 21.734 -0.311 1 95.56 103 ILE A CA 1
ATOM 798 C C . ILE A 1 103 ? -1.083 21.812 -1.73 1 95.56 103 ILE A C 1
ATOM 800 O O . ILE A 1 103 ? -1.163 20.859 -2.494 1 95.56 103 ILE A O 1
ATOM 804 N N . GLN A 1 104 ? -0.59 23 -2.027 1 95.44 104 GLN A N 1
ATOM 805 C CA . GLN A 1 104 ? 0.049 23.172 -3.328 1 95.44 104 GLN A CA 1
ATOM 806 C C . GLN A 1 104 ? 1.546 22.891 -3.248 1 95.44 104 GLN A C 1
ATOM 808 O O . GLN A 1 104 ? 2.074 22.609 -2.166 1 95.44 104 GLN A O 1
ATOM 813 N N . GLU A 1 105 ? 2.232 22.953 -4.395 1 95.88 105 GLU A N 1
ATOM 814 C CA . GLU A 1 105 ? 3.625 22.531 -4.504 1 95.88 105 GLU A CA 1
ATOM 815 C C . GLU A 1 105 ? 4.52 23.328 -3.561 1 95.88 105 GLU A C 1
ATOM 817 O O . GLU A 1 105 ? 5.328 22.766 -2.828 1 95.88 105 GLU A O 1
ATOM 822 N N . ASN A 1 106 ? 4.391 24.625 -3.521 1 95.56 106 ASN A N 1
ATOM 823 C CA . ASN A 1 106 ? 5.203 25.469 -2.65 1 95.56 106 ASN A CA 1
ATOM 824 C C . ASN A 1 106 ? 4.918 25.188 -1.177 1 95.56 106 ASN A C 1
ATOM 826 O O . ASN A 1 106 ? 5.832 25.188 -0.352 1 95.56 106 ASN A O 1
ATOM 830 N N . GLU A 1 107 ? 3.67 25.016 -0.886 1 97.25 107 GLU A N 1
ATOM 831 C CA . GLU A 1 107 ? 3.279 24.688 0.484 1 97.25 107 GLU A CA 1
ATOM 832 C C . GLU A 1 107 ? 3.832 23.344 0.916 1 97.25 107 GLU A C 1
ATOM 834 O O . GLU A 1 107 ? 4.273 23.172 2.055 1 97.25 107 GLU A O 1
ATOM 839 N N . LEU A 1 108 ? 3.791 22.438 -0.061 1 96.75 108 LEU A N 1
ATOM 840 C CA . LEU A 1 108 ? 4.344 21.109 0.235 1 96.75 108 LEU A CA 1
ATOM 841 C C . LEU A 1 108 ? 5.84 21.203 0.509 1 96.75 108 LEU A C 1
ATOM 843 O O . LEU A 1 108 ? 6.336 20.594 1.462 1 96.75 108 LEU A O 1
ATOM 847 N N . SER A 1 109 ? 6.5 21.953 -0.289 1 96.88 109 SER A N 1
ATOM 848 C CA . SER A 1 109 ? 7.934 22.141 -0.108 1 96.88 109 SER A CA 1
ATOM 849 C C . SER A 1 109 ? 8.242 22.719 1.269 1 96.88 109 SER A C 1
ATOM 851 O O . SER A 1 109 ? 9.125 22.219 1.974 1 96.88 109 SER A O 1
ATOM 853 N N . THR A 1 110 ? 7.527 23.688 1.667 1 95.62 110 THR A N 1
ATOM 854 C CA . THR A 1 110 ? 7.695 24.328 2.969 1 95.62 110 THR A CA 1
ATOM 855 C C . THR A 1 110 ? 7.418 23.344 4.098 1 95.62 110 THR A C 1
ATOM 857 O O . THR A 1 110 ? 8.18 23.266 5.062 1 95.62 110 THR A O 1
ATOM 860 N N . ALA A 1 111 ? 6.348 22.641 3.959 1 95.19 111 ALA A N 1
ATOM 861 C CA . ALA A 1 111 ? 5.949 21.672 4.98 1 95.19 111 ALA A CA 1
ATOM 862 C C . ALA A 1 111 ? 7.039 20.625 5.199 1 95.19 111 ALA A C 1
ATOM 864 O O . ALA A 1 111 ? 7.484 20.422 6.328 1 95.19 111 ALA A O 1
ATOM 865 N N . LEU A 1 112 ? 7.484 20.031 4.109 1 96.44 112 LEU A N 1
ATOM 866 C CA . LEU A 1 112 ? 8.469 18.953 4.215 1 96.44 112 LEU A CA 1
ATOM 867 C C . LEU A 1 112 ? 9.805 19.5 4.707 1 96.44 112 LEU A C 1
ATOM 869 O O . LEU A 1 112 ? 10.508 18.828 5.473 1 96.44 112 LEU A O 1
ATOM 873 N N . THR A 1 113 ? 10.148 20.688 4.359 1 96.25 113 THR A N 1
ATOM 874 C CA . THR A 1 113 ? 11.352 21.328 4.875 1 96.25 113 THR A CA 1
ATOM 875 C C . THR A 1 113 ? 11.266 21.516 6.383 1 96.25 113 THR A C 1
ATOM 877 O O . THR A 1 113 ? 12.211 21.203 7.113 1 96.25 113 THR A O 1
ATOM 880 N N . GLN A 1 114 ? 10.172 21.953 6.801 1 94 114 GLN A N 1
ATOM 881 C CA . GLN A 1 114 ? 9.969 22.172 8.227 1 94 114 GLN A CA 1
ATOM 882 C C . GLN A 1 114 ? 9.977 20.859 9 1 94 114 GLN A C 1
ATOM 884 O O . GLN A 1 114 ? 10.359 20.812 10.172 1 94 114 GLN A O 1
ATOM 889 N N . MET A 1 115 ? 9.594 19.875 8.328 1 92.81 115 MET A N 1
ATOM 890 C CA . MET A 1 115 ? 9.578 18.547 8.945 1 92.81 115 MET A CA 1
ATOM 891 C C . MET A 1 115 ? 10.977 17.938 8.953 1 92.81 115 MET A C 1
ATOM 893 O O . MET A 1 115 ? 11.188 16.859 9.508 1 92.81 115 MET A O 1
ATOM 897 N N . GLY A 1 116 ? 11.883 18.547 8.281 1 93.44 116 GLY A N 1
ATOM 898 C CA . GLY A 1 116 ? 13.273 18.125 8.383 1 93.44 116 GLY A CA 1
ATOM 899 C C . GLY A 1 116 ? 13.812 17.531 7.098 1 93.44 116 GLY A C 1
ATOM 900 O O . GLY A 1 116 ? 14.906 16.953 7.09 1 93.44 116 GLY A O 1
ATOM 901 N N . TYR A 1 117 ? 13.078 17.766 6.082 1 95.25 117 TYR A N 1
ATOM 902 C CA . TYR A 1 117 ? 13.523 17.172 4.824 1 95.25 117 TYR A CA 1
ATOM 903 C C . TYR A 1 117 ? 14.109 18.234 3.902 1 95.25 117 TYR A C 1
ATOM 905 O O . TYR A 1 117 ? 13.688 19.391 3.928 1 95.25 117 TYR A O 1
ATOM 913 N N . ARG A 1 118 ? 15.094 17.844 3.213 1 93.25 118 ARG A N 1
ATOM 914 C CA . ARG A 1 118 ? 15.656 18.672 2.145 1 93.25 118 ARG A CA 1
ATOM 915 C C . ARG A 1 118 ? 15.5 17.984 0.79 1 93.25 118 ARG A C 1
ATOM 917 O O . ARG A 1 118 ? 16.438 17.375 0.287 1 93.25 118 ARG A O 1
ATOM 924 N N . LEU A 1 119 ? 14.375 18.156 0.24 1 96.5 119 LEU A N 1
ATOM 925 C CA . LEU A 1 119 ? 14.031 17.516 -1.021 1 96.5 119 LEU A CA 1
ATOM 926 C C . LEU A 1 119 ? 14.125 18.5 -2.184 1 96.5 119 LEU A C 1
ATOM 928 O O . LEU A 1 119 ? 13.828 19.688 -2.027 1 96.5 119 LEU A O 1
ATOM 932 N N . SER A 1 120 ? 14.531 18 -3.27 1 97.31 120 SER A N 1
ATOM 933 C CA . SER A 1 120 ? 14.672 18.844 -4.453 1 97.31 120 SER A CA 1
ATOM 934 C C . SER A 1 120 ? 13.305 19.25 -5 1 97.31 120 SER A C 1
ATOM 936 O O . SER A 1 120 ? 12.305 18.578 -4.77 1 97.31 120 SER A O 1
ATOM 938 N N . PRO A 1 121 ? 13.266 20.359 -5.738 1 96.69 121 PRO A N 1
ATOM 939 C CA . PRO A 1 121 ? 12.008 20.781 -6.371 1 96.69 121 PRO A CA 1
ATOM 940 C C . PRO A 1 121 ? 11.438 19.734 -7.316 1 96.69 121 PRO A C 1
ATOM 942 O O . PRO A 1 121 ? 10.219 19.547 -7.383 1 96.69 121 PRO A O 1
ATOM 945 N N . LYS A 1 122 ? 12.297 19.094 -8.008 1 96.62 122 LYS A N 1
ATOM 946 C CA . LYS A 1 122 ? 11.852 18.031 -8.914 1 96.62 122 LYS A CA 1
ATOM 947 C C . LYS A 1 122 ? 11.141 16.922 -8.148 1 96.62 122 LYS A C 1
ATOM 949 O O . LYS A 1 122 ? 10.117 16.406 -8.609 1 96.62 122 LYS A O 1
ATOM 954 N N . PHE A 1 123 ? 11.664 16.578 -7.074 1 97.12 123 PHE A N 1
ATOM 955 C CA . PHE A 1 123 ? 11.07 15.523 -6.273 1 97.12 123 PHE A CA 1
ATOM 956 C C . PHE A 1 123 ? 9.742 15.977 -5.68 1 97.12 123 PHE A C 1
ATOM 958 O O . PHE A 1 123 ? 8.789 15.195 -5.605 1 97.12 123 PHE A O 1
ATOM 965 N N . ILE A 1 124 ? 9.695 17.234 -5.227 1 97.44 124 ILE A N 1
ATOM 966 C CA . ILE A 1 124 ? 8.438 17.781 -4.723 1 97.44 124 ILE A CA 1
ATOM 967 C C . ILE A 1 124 ? 7.371 17.719 -5.809 1 97.44 124 ILE A C 1
ATOM 969 O O . ILE A 1 124 ? 6.23 17.328 -5.539 1 97.44 124 ILE A O 1
ATOM 973 N N . SER A 1 125 ? 7.719 18.047 -6.98 1 96 125 SER A N 1
ATOM 974 C CA . SER A 1 125 ? 6.797 17.953 -8.109 1 96 125 SER A CA 1
ATOM 975 C C . SER A 1 125 ? 6.332 16.531 -8.336 1 96 125 SER A C 1
ATOM 977 O O . SER A 1 125 ? 5.152 16.281 -8.617 1 96 125 SER A O 1
ATOM 979 N N . PHE A 1 126 ? 7.238 15.633 -8.227 1 95.44 126 PHE A N 1
ATOM 980 C CA . PHE A 1 126 ? 6.902 14.219 -8.344 1 95.44 126 PHE A CA 1
ATOM 981 C C . PHE A 1 126 ? 5.855 13.828 -7.309 1 95.44 126 PHE A C 1
ATOM 983 O O . PHE A 1 126 ? 4.902 13.109 -7.625 1 95.44 126 PHE A O 1
ATOM 990 N N . LEU A 1 127 ? 6.062 14.281 -6.074 1 95.75 127 LEU A N 1
ATOM 991 C CA . LEU A 1 127 ? 5.137 13.945 -4.996 1 95.75 127 LEU A CA 1
ATOM 992 C C . LEU A 1 127 ? 3.74 14.484 -5.289 1 95.75 127 LEU A C 1
ATOM 994 O O . LEU A 1 127 ? 2.744 13.797 -5.035 1 95.75 127 LEU A O 1
ATOM 998 N N . ILE A 1 128 ? 3.701 15.664 -5.828 1 95.25 128 ILE A N 1
ATOM 999 C CA . ILE A 1 128 ? 2.426 16.281 -6.172 1 95.25 128 ILE A CA 1
ATOM 1000 C C . ILE A 1 128 ? 1.728 15.469 -7.254 1 95.25 128 ILE A C 1
ATOM 1002 O O . ILE A 1 128 ? 0.551 15.117 -7.117 1 95.25 128 ILE A O 1
ATOM 1006 N N . LYS A 1 129 ? 2.416 15.117 -8.25 1 92.25 129 LYS A N 1
ATOM 1007 C CA . LYS A 1 129 ? 1.851 14.375 -9.375 1 92.25 129 LYS A CA 1
ATOM 1008 C C . LYS A 1 129 ? 1.397 12.984 -8.938 1 92.25 129 LYS A C 1
ATOM 1010 O O . LYS A 1 129 ? 0.356 12.5 -9.383 1 92.25 129 LYS A O 1
ATOM 1015 N N . LYS A 1 130 ? 2.174 12.422 -8.102 1 90 130 LYS A N 1
ATOM 1016 C CA . LYS A 1 130 ? 1.836 11.094 -7.602 1 90 130 LYS A CA 1
ATOM 1017 C C . LYS A 1 130 ? 0.56 11.133 -6.766 1 90 130 LYS A C 1
ATOM 1019 O O . LYS A 1 130 ? -0.256 10.211 -6.832 1 90 130 LYS A O 1
ATOM 1024 N N . SER A 1 131 ? 0.41 12.141 -5.992 1 89.38 131 SER A N 1
ATOM 1025 C CA . SER A 1 131 ? -0.71 12.258 -5.062 1 89.38 131 SER A CA 1
ATOM 1026 C C . SER A 1 131 ? -1.959 12.773 -5.77 1 89.38 131 SER A C 1
ATOM 1028 O O . SER A 1 131 ? -3.078 12.547 -5.309 1 89.38 131 SER A O 1
ATOM 1030 N N . ASP A 1 132 ? -1.783 13.531 -6.789 1 86.69 132 ASP A N 1
ATOM 1031 C CA . ASP A 1 132 ? -2.854 14.086 -7.609 1 86.69 132 ASP A CA 1
ATOM 1032 C C . ASP A 1 132 ? -2.703 13.664 -9.07 1 86.69 132 ASP A C 1
ATOM 1034 O O . ASP A 1 132 ? -2.309 14.469 -9.914 1 86.69 132 ASP A O 1
ATOM 1038 N N . PRO A 1 133 ? -3.135 12.461 -9.367 1 76.94 133 PRO A N 1
ATOM 1039 C CA . PRO A 1 133 ? -2.867 11.922 -10.703 1 76.94 133 PRO A CA 1
ATOM 1040 C C . PRO A 1 133 ? -3.652 12.648 -11.797 1 76.94 133 PRO A C 1
ATOM 1042 O O . PRO A 1 133 ? -3.281 12.578 -12.969 1 76.94 133 PRO A O 1
ATOM 1045 N N . ILE A 1 134 ? -4.699 13.312 -11.484 1 78.81 134 ILE A N 1
ATOM 1046 C CA . ILE A 1 134 ? -5.527 13.953 -12.508 1 78.81 134 ILE A CA 1
ATOM 1047 C C . ILE A 1 134 ? -5.16 15.43 -12.625 1 78.81 134 ILE A C 1
ATOM 1049 O O . ILE A 1 134 ? -4.738 15.891 -13.688 1 78.81 134 ILE A O 1
ATOM 1053 N N . GLY A 1 135 ? -5.164 16.156 -11.555 1 82.5 135 GLY A N 1
ATOM 1054 C CA . GLY A 1 135 ? -4.945 17.594 -11.586 1 82.5 135 GLY A CA 1
ATOM 1055 C C . GLY A 1 135 ? -3.477 17.969 -11.578 1 82.5 135 GLY A C 1
ATOM 1056 O O . GLY A 1 135 ? -3.1 19.031 -12.094 1 82.5 135 GLY A O 1
ATOM 1057 N N . HIS A 1 136 ? -2.664 17.1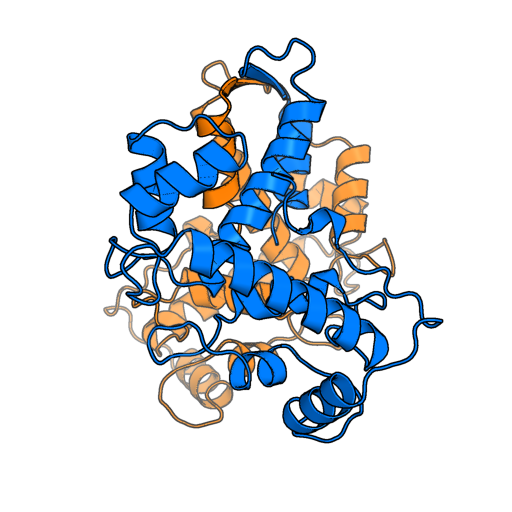41 -10.922 1 87.06 136 HIS A N 1
ATOM 1058 C CA . HIS A 1 136 ? -1.221 17.328 -10.82 1 87.06 136 HIS A CA 1
ATOM 1059 C C . HIS A 1 136 ? -0.877 18.672 -10.195 1 87.06 136 HIS A C 1
ATOM 1061 O O . HIS A 1 136 ? 0.088 19.312 -10.594 1 87.06 136 HIS A O 1
ATOM 1067 N N . SER A 1 137 ? -1.656 19.125 -9.227 1 90.06 137 SER A N 1
ATOM 1068 C CA . SER A 1 137 ? -1.384 20.469 -8.734 1 90.06 137 SER A CA 1
ATOM 1069 C C . SER A 1 137 ? -1.561 20.547 -7.219 1 90.06 137 SER A C 1
ATOM 1071 O O . SER A 1 137 ? -0.962 21.391 -6.562 1 90.06 137 SER A O 1
ATOM 1073 N N . THR A 1 138 ? -2.412 19.812 -6.688 1 92 138 THR A N 1
ATOM 1074 C CA . THR A 1 138 ? -2.703 19.969 -5.266 1 92 138 THR A CA 1
ATOM 1075 C C . THR A 1 138 ? -2.871 18.609 -4.598 1 92 138 THR A C 1
ATOM 1077 O O . THR A 1 138 ? -3.111 17.609 -5.27 1 92 138 THR A O 1
ATOM 1080 N N . ILE A 1 139 ? -2.686 18.625 -3.297 1 94 139 ILE A N 1
ATOM 1081 C CA . ILE A 1 139 ? -2.842 17.438 -2.465 1 94 139 ILE A CA 1
ATOM 1082 C C . ILE A 1 139 ? -3.887 17.703 -1.382 1 94 139 ILE A C 1
ATOM 1084 O O . ILE A 1 139 ? -3.832 18.719 -0.693 1 94 139 ILE A O 1
ATOM 1088 N N . THR A 1 140 ? -4.797 16.797 -1.308 1 94.19 140 THR A N 1
ATOM 1089 C CA . THR A 1 140 ? -5.797 16.906 -0.252 1 94.19 140 THR A CA 1
ATOM 1090 C C . THR A 1 140 ? -5.203 16.516 1.098 1 94.19 140 THR A C 1
ATOM 1092 O O . THR A 1 140 ? -4.105 15.961 1.161 1 94.19 140 THR A O 1
ATOM 1095 N N . ILE A 1 141 ? -5.91 16.844 2.127 1 93.19 141 ILE A N 1
ATOM 1096 C CA . ILE A 1 141 ? -5.398 16.609 3.473 1 93.19 141 ILE A CA 1
ATOM 1097 C C . ILE A 1 141 ? -5.148 15.109 3.678 1 93.19 141 ILE A C 1
ATOM 1099 O O . ILE A 1 141 ? -4.145 14.719 4.277 1 93.19 141 ILE A O 1
ATOM 1103 N N . ASP A 1 142 ? -6.066 14.281 3.275 1 94.06 142 ASP A N 1
ATOM 1104 C CA . ASP A 1 142 ? -5.879 12.844 3.441 1 94.06 142 ASP A CA 1
ATOM 1105 C C . ASP A 1 142 ? -4.641 12.359 2.689 1 94.06 142 ASP A C 1
ATOM 1107 O O . ASP A 1 142 ? -3.865 11.555 3.213 1 94.06 142 ASP A O 1
ATOM 1111 N N . GLN A 1 143 ? -4.449 12.852 1.507 1 92.56 143 GLN A N 1
ATOM 1112 C CA . GLN A 1 143 ? -3.271 12.492 0.724 1 92.56 143 GLN A CA 1
ATOM 1113 C C . GLN A 1 143 ? -1.995 13.016 1.379 1 92.56 143 GLN A C 1
ATOM 1115 O O . GLN A 1 143 ? -0.96 12.344 1.353 1 92.56 143 GLN A O 1
ATOM 1120 N N . PHE A 1 144 ? -2.141 14.164 1.886 1 94.75 144 PHE A N 1
ATOM 1121 C CA . PHE A 1 144 ? -1.015 14.75 2.598 1 94.75 144 PHE A CA 1
ATOM 1122 C C . PHE A 1 144 ? -0.588 13.867 3.766 1 94.75 144 PHE A C 1
ATOM 1124 O O . PHE A 1 144 ? 0.601 13.594 3.941 1 94.75 144 PHE A O 1
ATOM 1131 N N . ILE A 1 145 ? -1.512 13.43 4.547 1 92.69 145 ILE A N 1
ATOM 1132 C CA . ILE A 1 145 ? -1.229 12.586 5.703 1 92.69 145 ILE A CA 1
ATOM 1133 C C . ILE A 1 145 ? -0.559 11.289 5.242 1 92.69 145 ILE A C 1
ATOM 1135 O O . ILE A 1 145 ? 0.484 10.898 5.773 1 92.69 145 ILE A O 1
ATOM 1139 N N . VAL A 1 146 ? -1.161 10.648 4.273 1 90.81 146 VAL A N 1
ATOM 1140 C CA . VAL A 1 146 ? -0.634 9.383 3.764 1 90.81 146 VAL A CA 1
ATOM 1141 C C . VAL A 1 146 ? 0.8 9.586 3.279 1 90.81 146 VAL A C 1
ATOM 1143 O O . VAL A 1 146 ? 1.687 8.789 3.605 1 90.81 146 VAL A O 1
ATOM 1146 N N . LEU A 1 147 ? 1.002 10.633 2.543 1 92.75 147 LEU A N 1
ATOM 1147 C CA . LEU A 1 147 ? 2.32 10.922 1.991 1 92.75 147 LEU A CA 1
ATOM 1148 C C . LEU A 1 147 ? 3.346 11.109 3.104 1 92.75 147 LEU A C 1
ATOM 1150 O O . LEU A 1 147 ? 4.434 10.531 3.055 1 92.75 147 LEU A O 1
ATOM 1154 N N . CYS A 1 148 ? 3.012 11.914 4.043 1 93.25 148 CYS A N 1
ATOM 1155 C CA . CYS A 1 148 ? 3.932 12.203 5.137 1 93.25 148 CYS A CA 1
ATOM 1156 C C . CYS A 1 148 ? 4.254 10.938 5.922 1 93.25 148 CYS A C 1
ATOM 1158 O O . CYS A 1 148 ? 5.41 10.703 6.293 1 93.25 148 CYS A O 1
ATOM 1160 N N . VAL A 1 149 ? 3.281 10.156 6.18 1 90.56 149 VAL A N 1
ATOM 1161 C CA . VAL A 1 149 ? 3.48 8.906 6.914 1 90.56 149 VAL A CA 1
ATOM 1162 C C . VAL A 1 149 ? 4.398 7.98 6.121 1 90.56 149 VAL A C 1
ATOM 1164 O O . VAL A 1 149 ? 5.316 7.379 6.68 1 90.56 149 VAL A O 1
ATOM 1167 N N . GLN A 1 150 ? 4.133 7.84 4.871 1 89.44 150 GLN A N 1
ATOM 1168 C CA . GLN A 1 150 ? 4.953 6.988 4.02 1 89.44 150 GLN A CA 1
ATOM 1169 C C . GLN A 1 150 ? 6.398 7.48 3.979 1 89.44 150 GLN A C 1
ATOM 1171 O O . GLN A 1 150 ? 7.332 6.688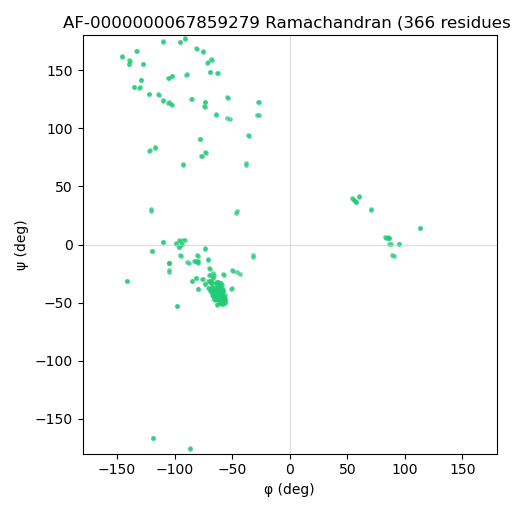 4.117 1 89.44 150 GLN A O 1
ATOM 1176 N N . ILE A 1 151 ? 6.59 8.734 3.787 1 93.19 151 ILE A N 1
ATOM 1177 C CA . ILE A 1 151 ? 7.93 9.312 3.73 1 93.19 151 ILE A CA 1
ATOM 1178 C C . ILE A 1 151 ? 8.656 9.055 5.047 1 93.19 151 ILE A C 1
ATOM 1180 O O . ILE A 1 151 ? 9.836 8.695 5.055 1 93.19 151 ILE A O 1
ATOM 1184 N N . GLN A 1 152 ? 7.988 9.242 6.055 1 92 152 GLN A N 1
ATOM 1185 C CA . GLN A 1 152 ? 8.594 9.008 7.363 1 92 152 GLN A CA 1
ATOM 1186 C C . GLN A 1 152 ? 9.047 7.559 7.504 1 92 152 GLN A C 1
ATOM 1188 O O . GLN A 1 152 ? 10.18 7.293 7.922 1 92 152 GLN A O 1
ATOM 1193 N N . ARG A 1 153 ? 8.18 6.629 7.211 1 90.12 153 ARG A N 1
ATOM 1194 C CA . ARG A 1 153 ? 8.516 5.211 7.324 1 90.12 153 ARG A CA 1
ATOM 1195 C C . ARG A 1 153 ? 9.727 4.859 6.469 1 90.12 153 ARG A C 1
ATOM 1197 O O . ARG A 1 153 ? 10.633 4.164 6.922 1 90.12 153 ARG A O 1
ATOM 1204 N N . PHE A 1 154 ? 9.68 5.336 5.27 1 92.56 154 PHE A N 1
ATOM 1205 C CA . PHE A 1 154 ? 10.781 5.047 4.359 1 92.56 154 PHE A CA 1
ATOM 1206 C C . PHE A 1 154 ? 12.062 5.738 4.82 1 92.56 154 PHE A C 1
ATOM 1208 O O . PHE A 1 154 ? 13.156 5.199 4.66 1 92.56 154 PHE A O 1
ATOM 1215 N N . THR A 1 155 ? 11.945 6.918 5.352 1 93.56 155 THR A N 1
ATOM 1216 C CA . THR A 1 155 ? 13.094 7.629 5.895 1 93.56 155 THR A CA 1
ATOM 1217 C C . THR A 1 155 ? 13.727 6.84 7.039 1 93.56 155 THR A C 1
ATOM 1219 O O . THR A 1 155 ? 14.945 6.695 7.102 1 93.56 155 THR A O 1
ATOM 1222 N N . ASP A 1 156 ? 12.891 6.34 7.926 1 93.44 156 ASP A N 1
ATOM 1223 C CA . ASP A 1 156 ? 13.406 5.535 9.031 1 93.44 156 ASP A CA 1
ATOM 1224 C C . ASP A 1 156 ? 14.164 4.316 8.516 1 93.44 156 ASP A C 1
ATOM 1226 O O . ASP A 1 156 ? 15.25 3.998 9.016 1 93.44 156 ASP A O 1
ATOM 1230 N N . ALA A 1 157 ? 13.617 3.695 7.57 1 93.12 157 ALA A N 1
ATOM 1231 C CA . ALA A 1 157 ? 14.258 2.525 6.98 1 93.12 157 ALA A CA 1
ATOM 1232 C C . ALA A 1 157 ? 15.586 2.902 6.328 1 93.12 157 ALA A C 1
ATOM 1234 O O . ALA A 1 157 ? 16.562 2.145 6.406 1 93.12 157 ALA A O 1
ATOM 1235 N N . PHE A 1 158 ? 15.609 4.008 5.695 1 95.12 158 PHE A N 1
ATOM 1236 C CA . PHE A 1 158 ? 16.812 4.504 5.051 1 95.12 158 PHE A CA 1
ATOM 1237 C C . PHE A 1 158 ? 17.875 4.844 6.082 1 95.12 158 PHE A C 1
ATOM 1239 O O . PHE A 1 158 ? 19.047 4.469 5.93 1 95.12 158 PHE A O 1
ATOM 1246 N N . ARG A 1 159 ? 17.438 5.539 7.078 1 94.44 159 ARG A N 1
ATOM 1247 C CA . ARG A 1 159 ? 18.359 6.023 8.102 1 94.44 159 ARG A CA 1
ATOM 1248 C C . ARG A 1 159 ? 19.047 4.859 8.805 1 94.44 159 ARG A C 1
ATOM 1250 O O . ARG A 1 159 ? 20.219 4.969 9.188 1 94.44 159 ARG A O 1
ATOM 1257 N N . ILE A 1 160 ? 18.359 3.801 9.016 1 94.12 160 ILE A N 1
ATOM 1258 C CA . ILE A 1 160 ? 18.922 2.604 9.641 1 94.12 160 ILE A CA 1
ATOM 1259 C C . ILE A 1 160 ? 20.109 2.105 8.836 1 94.12 160 ILE A C 1
ATOM 1261 O O . ILE A 1 160 ? 21.078 1.582 9.398 1 94.12 160 ILE A O 1
ATOM 1265 N N . ARG A 1 161 ? 20.172 2.393 7.547 1 94.44 161 ARG A N 1
ATOM 1266 C CA . ARG A 1 161 ? 21.188 1.865 6.645 1 94.44 161 ARG A CA 1
ATOM 1267 C C . ARG A 1 161 ? 22.219 2.932 6.305 1 94.44 161 ARG A C 1
ATOM 1269 O O . ARG A 1 161 ? 23.281 2.625 5.746 1 94.44 161 ARG A O 1
ATOM 1276 N N . ASP A 1 162 ? 21.844 4.18 6.59 1 94.88 162 ASP A N 1
ATOM 1277 C CA .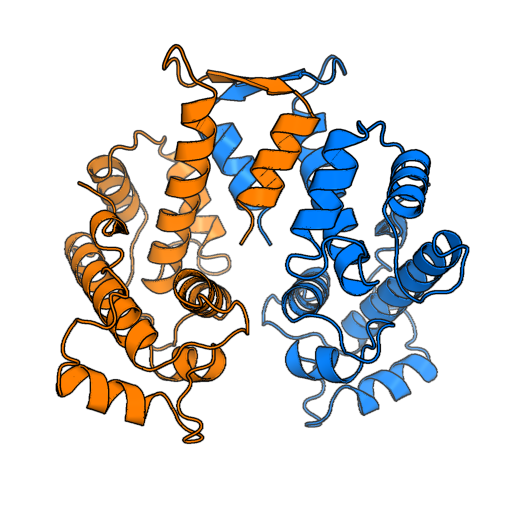 ASP A 1 162 ? 22.734 5.297 6.32 1 94.88 162 ASP A CA 1
ATOM 1278 C C . ASP A 1 162 ? 23.578 5.633 7.547 1 94.88 162 ASP A C 1
ATOM 1280 O O . ASP A 1 162 ? 23.531 6.758 8.047 1 94.88 162 ASP A O 1
ATOM 1284 N N . ASN A 1 163 ? 24.438 4.77 7.84 1 89.62 163 ASN A N 1
ATOM 1285 C CA . ASN A 1 163 ? 25.234 4.895 9.055 1 89.62 163 ASN A CA 1
ATOM 1286 C C . ASN A 1 163 ? 26.125 6.137 9.016 1 89.62 163 ASN A C 1
ATOM 1288 O O . ASN A 1 163 ? 26.328 6.785 10.047 1 89.62 163 ASN A O 1
ATOM 1292 N N . GLU A 1 164 ? 26.578 6.527 7.875 1 90.94 164 GLU A N 1
ATOM 1293 C CA . GLU A 1 164 ? 27.5 7.652 7.75 1 90.94 164 GLU A CA 1
ATOM 1294 C C . GLU A 1 164 ? 26.75 8.953 7.469 1 90.94 164 GLU A C 1
ATOM 1296 O O . GLU A 1 164 ? 27.375 10 7.277 1 90.94 164 GLU A O 1
ATOM 1301 N N . GLN A 1 165 ? 25.422 8.883 7.379 1 89.75 165 GLN A N 1
ATOM 1302 C CA . GLN A 1 165 ? 24.562 10.047 7.168 1 89.75 165 GLN A CA 1
ATOM 1303 C C . GLN A 1 165 ? 25 10.828 5.934 1 89.75 165 GLN A C 1
ATOM 1305 O O . GLN A 1 165 ? 25.125 12.055 5.98 1 89.75 165 GLN A O 1
ATOM 1310 N N . THR A 1 166 ? 25.375 10.133 4.875 1 91.62 166 THR A N 1
ATOM 1311 C CA . THR A 1 166 ? 25.812 10.727 3.619 1 91.62 166 THR A CA 1
ATOM 1312 C C . THR A 1 166 ? 24.625 10.961 2.691 1 91.62 166 THR A C 1
ATOM 1314 O O . THR A 1 166 ? 24.734 11.68 1.698 1 91.62 166 THR A O 1
ATOM 1317 N N . GLY A 1 167 ? 23.516 10.352 2.98 1 93.75 167 GLY A N 1
ATOM 1318 C CA . GLY A 1 167 ? 22.375 10.414 2.08 1 93.75 167 GLY A CA 1
ATOM 1319 C C . GLY A 1 167 ? 22.438 9.406 0.952 1 93.75 167 GLY A C 1
ATOM 1320 O O . GLY A 1 167 ? 21.688 9.5 -0.019 1 93.75 167 GLY A O 1
ATOM 1321 N N . VAL A 1 168 ? 23.406 8.562 1.02 1 95.94 168 VAL A N 1
ATOM 1322 C CA . VAL A 1 168 ? 23.578 7.473 0.062 1 95.94 168 VAL A CA 1
ATOM 1323 C C . VAL A 1 168 ? 23.797 6.16 0.809 1 95.94 168 VAL A C 1
ATOM 1325 O O . VAL A 1 168 ? 24.547 6.105 1.782 1 95.94 168 VAL A O 1
ATOM 1328 N N . ILE A 1 169 ? 23.109 5.125 0.357 1 96.19 169 ILE A N 1
ATOM 1329 C CA . ILE A 1 169 ? 23.281 3.844 1.031 1 96.19 169 ILE A CA 1
ATOM 1330 C C . ILE A 1 169 ? 23.625 2.764 0.006 1 96.19 169 ILE A C 1
ATOM 1332 O O . ILE A 1 169 ? 23.359 2.928 -1.188 1 96.19 169 ILE A O 1
ATOM 1336 N N . THR A 1 170 ? 24.297 1.741 0.528 1 95.25 170 THR A N 1
ATOM 1337 C CA . THR A 1 170 ? 24.5 0.496 -0.203 1 95.25 170 THR A CA 1
ATOM 1338 C C . THR A 1 170 ? 23.594 -0.607 0.348 1 95.25 170 THR A C 1
ATOM 1340 O O . THR A 1 170 ? 23.594 -0.872 1.552 1 95.25 170 THR A O 1
ATOM 1343 N N . ILE A 1 171 ? 22.812 -1.119 -0.56 1 95.75 171 ILE A N 1
ATOM 1344 C CA . ILE A 1 171 ? 21.812 -2.064 -0.078 1 95.75 171 ILE A CA 1
ATOM 1345 C C . ILE A 1 171 ? 21.781 -3.285 -0.996 1 95.75 171 ILE A C 1
ATOM 1347 O O . ILE A 1 171 ? 21.859 -3.152 -2.219 1 95.75 171 ILE A O 1
ATOM 1351 N N . GLY A 1 172 ? 21.734 -4.43 -0.366 1 96.75 172 GLY A N 1
ATOM 1352 C CA . GLY A 1 172 ? 21.578 -5.664 -1.118 1 96.75 172 GLY A CA 1
ATOM 1353 C C . GLY A 1 172 ? 20.141 -5.949 -1.506 1 96.75 172 GLY A C 1
ATOM 1354 O O . GLY A 1 172 ? 19.219 -5.324 -0.981 1 96.75 172 GLY A O 1
ATOM 1355 N N . PHE A 1 173 ? 19.969 -6.898 -2.35 1 95.94 173 PHE A N 1
ATOM 1356 C CA . PHE A 1 173 ? 18.688 -7.164 -2.973 1 95.94 173 PHE A CA 1
ATOM 1357 C C . PHE A 1 173 ? 17.656 -7.57 -1.926 1 95.94 173 PHE A C 1
ATOM 1359 O O . PHE A 1 173 ? 16.578 -6.965 -1.828 1 95.94 173 PHE A O 1
ATOM 1366 N N . GLU A 1 174 ? 17.906 -8.531 -1.071 1 95.88 174 GLU A N 1
ATOM 1367 C CA . GLU A 1 174 ? 16.953 -9 -0.072 1 95.88 174 GLU A CA 1
ATOM 1368 C C . GLU A 1 174 ? 16.609 -7.895 0.923 1 95.88 174 GLU A C 1
ATOM 1370 O O . GLU A 1 174 ? 15.461 -7.754 1.328 1 95.88 174 GLU A O 1
ATOM 1375 N N . ASP A 1 175 ? 17.625 -7.172 1.264 1 95.38 175 ASP A N 1
ATOM 1376 C CA . ASP A 1 175 ? 17.391 -6.062 2.18 1 95.38 175 ASP A CA 1
ATOM 1377 C C . ASP A 1 175 ? 16.5 -4.996 1.535 1 95.38 175 ASP A C 1
ATOM 1379 O O . ASP A 1 175 ? 15.594 -4.465 2.176 1 95.38 175 ASP A O 1
ATOM 1383 N N . PHE A 1 176 ? 16.797 -4.727 0.35 1 95.25 176 PHE A N 1
ATOM 1384 C CA . PHE A 1 176 ? 15.977 -3.801 -0.43 1 95.25 176 PHE A CA 1
ATOM 1385 C C . PHE A 1 176 ? 14.531 -4.27 -0.484 1 95.25 176 PHE A C 1
ATOM 1387 O O . PHE A 1 176 ? 13.609 -3.498 -0.202 1 95.25 176 PHE A O 1
ATOM 1394 N N . LEU A 1 177 ? 14.312 -5.504 -0.778 1 94.12 177 LEU A N 1
ATOM 1395 C CA . LEU A 1 177 ? 12.969 -6.07 -0.841 1 94.12 177 LEU A CA 1
ATOM 1396 C C . LEU A 1 177 ? 12.281 -6.004 0.521 1 94.12 177 LEU A C 1
ATOM 1398 O O . LEU A 1 177 ? 11.094 -5.691 0.609 1 94.12 177 LEU A O 1
ATOM 1402 N N . GLU A 1 178 ? 13.008 -6.324 1.522 1 93.69 178 GLU A N 1
ATOM 1403 C CA . GLU A 1 178 ? 12.461 -6.312 2.877 1 93.69 178 GLU A CA 1
ATOM 1404 C C . GLU A 1 178 ? 11.953 -4.922 3.252 1 93.69 178 GLU A C 1
ATOM 1406 O O . GLU A 1 178 ? 10.852 -4.785 3.781 1 93.69 178 GLU A O 1
ATOM 1411 N N . VAL A 1 179 ? 12.75 -3.941 2.936 1 91 179 VAL A N 1
ATOM 1412 C CA . VAL A 1 179 ? 12.359 -2.564 3.227 1 91 179 VAL A CA 1
ATOM 1413 C C . VAL A 1 179 ? 11.117 -2.197 2.424 1 91 179 VAL A C 1
ATOM 1415 O O . VAL A 1 179 ? 10.156 -1.652 2.975 1 91 179 VAL A O 1
ATOM 1418 N N . ALA A 1 180 ? 11.172 -2.537 1.176 1 89.75 180 ALA A N 1
ATOM 1419 C CA . ALA A 1 180 ? 10.086 -2.176 0.272 1 89.75 180 ALA A CA 1
ATOM 1420 C C . ALA A 1 180 ? 8.781 -2.85 0.689 1 89.75 180 ALA A C 1
ATOM 1422 O O . ALA A 1 180 ? 7.723 -2.215 0.707 1 89.75 180 ALA A O 1
ATOM 1423 N N . LEU A 1 181 ? 8.828 -4.066 1.069 1 89.69 181 LEU A N 1
ATOM 1424 C CA . LEU A 1 181 ? 7.652 -4.84 1.44 1 89.69 181 LEU A CA 1
ATOM 1425 C C . LEU A 1 181 ? 7.117 -4.398 2.799 1 89.69 181 LEU A C 1
ATOM 1427 O O . LEU A 1 181 ? 5.906 -4.406 3.027 1 89.69 181 LEU A O 1
ATOM 1431 N N . ASN A 1 182 ? 7.973 -4.008 3.703 1 84.94 182 ASN A N 1
ATOM 1432 C CA . ASN A 1 182 ? 7.566 -3.602 5.047 1 84.94 182 ASN A CA 1
ATOM 1433 C C . ASN A 1 182 ? 6.934 -2.213 5.043 1 84.94 182 ASN A C 1
ATOM 1435 O O . ASN A 1 182 ? 6.062 -1.921 5.867 1 84.94 182 ASN A O 1
ATOM 1439 N N . CYS A 1 183 ? 7.367 -1.499 4.156 1 75.69 183 CYS A N 1
ATOM 1440 C CA . CYS A 1 183 ? 6.902 -0.118 4.18 1 75.69 183 CYS A CA 1
ATOM 1441 C C . CYS A 1 183 ? 5.695 0.065 3.264 1 75.69 183 CYS A C 1
ATOM 1443 O O . CYS A 1 183 ? 5.082 1.132 3.246 1 75.69 183 CYS A O 1
ATOM 1445 N N . SER A 1 184 ? 5.426 -0.985 2.486 1 69.69 184 SER A N 1
ATOM 1446 C CA . SER A 1 184 ? 4.238 -0.928 1.641 1 69.69 184 SER A CA 1
ATOM 1447 C C . SER A 1 184 ? 2.965 -1.105 2.463 1 69.69 184 SER A C 1
ATOM 1449 O O . SER A 1 184 ? 2.945 -1.874 3.426 1 69.69 184 SER A O 1
ATOM 1451 N N . VAL A 1 185 ? 2.057 -0.109 2.471 1 60.31 185 VAL A N 1
ATOM 1452 C CA . VAL A 1 185 ? 0.823 -0.095 3.25 1 60.31 185 VAL A CA 1
ATOM 1453 C C . VAL A 1 185 ? -0.224 -0.979 2.574 1 60.31 185 VAL A C 1
ATOM 1455 O O . VAL A 1 185 ? -0.226 -1.126 1.351 1 60.31 185 VAL A O 1
ATOM 1458 N N . MET B 1 1 ? 10.352 -18.547 -15.867 1 39.22 1 MET B N 1
ATOM 1459 C CA . MET B 1 1 ? 8.914 -18.578 -16.109 1 39.22 1 MET B CA 1
ATOM 1460 C C . MET B 1 1 ? 8.305 -17.188 -15.875 1 39.22 1 MET B C 1
ATOM 1462 O O . MET B 1 1 ? 8.57 -16.547 -14.859 1 39.22 1 MET B O 1
ATOM 1466 N N . ALA B 1 2 ? 7.949 -16.578 -16.828 1 45.53 2 ALA B N 1
ATOM 1467 C CA . ALA B 1 2 ? 7.379 -15.25 -16.984 1 45.53 2 ALA B CA 1
ATOM 1468 C C . ALA B 1 2 ? 6.176 -15.055 -16.062 1 45.53 2 ALA B C 1
ATOM 1470 O O . ALA B 1 2 ? 5.375 -15.977 -15.883 1 45.53 2 ALA B O 1
ATOM 1471 N N . TYR B 1 3 ? 6.34 -14.266 -15.039 1 56.88 3 TYR B N 1
ATOM 1472 C CA . TYR B 1 3 ? 5.125 -13.812 -14.367 1 56.88 3 TYR B CA 1
ATOM 1473 C C . TYR B 1 3 ? 3.943 -13.789 -15.328 1 56.88 3 TYR B C 1
ATOM 1475 O O . TYR B 1 3 ? 4.117 -13.539 -16.516 1 56.88 3 TYR B O 1
ATOM 1483 N N . PRO B 1 4 ? 2.918 -14.516 -14.961 1 52.38 4 PRO B N 1
ATOM 1484 C CA . PRO B 1 4 ? 1.804 -14.352 -15.898 1 52.38 4 PRO B CA 1
ATOM 1485 C C . PRO B 1 4 ? 1.744 -12.953 -16.516 1 52.38 4 PRO B C 1
ATOM 1487 O O . PRO B 1 4 ? 0.842 -12.656 -17.297 1 52.38 4 PRO B O 1
ATOM 1490 N N . ASN B 1 5 ? 2.506 -12.047 -16.016 1 51.69 5 ASN B N 1
ATOM 1491 C CA . ASN B 1 5 ? 2.457 -10.672 -16.5 1 51.69 5 ASN B CA 1
ATOM 1492 C C . ASN B 1 5 ? 2.551 -10.602 -18.016 1 51.69 5 ASN B C 1
ATOM 1494 O O . ASN B 1 5 ? 2.25 -9.57 -18.625 1 51.69 5 ASN B O 1
ATOM 1498 N N . THR B 1 6 ? 3.393 -11.5 -18.625 1 44.16 6 THR B N 1
ATOM 1499 C CA . THR B 1 6 ? 3.266 -11.398 -20.078 1 44.16 6 THR B CA 1
ATOM 1500 C C . THR B 1 6 ? 1.799 -11.43 -20.5 1 44.16 6 THR B C 1
ATOM 1502 O O . THR B 1 6 ? 1.471 -11.148 -21.641 1 44.16 6 THR B O 1
ATOM 1505 N N . MET B 1 7 ? 0.984 -11.961 -19.703 1 42.5 7 MET B N 1
ATOM 1506 C CA . MET B 1 7 ? -0.409 -12.109 -20.109 1 42.5 7 MET B CA 1
ATOM 1507 C C . MET B 1 7 ? -1.237 -10.906 -19.688 1 42.5 7 MET B C 1
ATOM 1509 O O . MET B 1 7 ? -2.312 -11.055 -19.109 1 42.5 7 MET B O 1
ATOM 1513 N N . TYR B 1 8 ? -0.604 -9.797 -19.062 1 47.88 8 TYR B N 1
ATOM 1514 C CA . TYR B 1 8 ? -1.604 -8.734 -18.969 1 47.88 8 TYR B CA 1
ATOM 1515 C C . TYR B 1 8 ? -2.48 -8.711 -20.219 1 47.88 8 TYR B C 1
ATOM 1517 O O . TYR B 1 8 ? -2.02 -8.352 -21.297 1 47.88 8 TYR B O 1
ATOM 1525 N N . GLY B 1 9 ? -3.256 -9.641 -20.375 1 44.19 9 GLY B N 1
ATOM 1526 C CA . GLY B 1 9 ? -4.164 -9.648 -21.516 1 44.19 9 GLY B CA 1
ATOM 1527 C C . GLY B 1 9 ? -4.508 -8.258 -22.016 1 44.19 9 GLY B C 1
ATOM 1528 O O . GLY B 1 9 ? -4.566 -7.305 -21.219 1 44.19 9 GLY B O 1
ATOM 1529 N N . SER B 1 10 ? -4.055 -7.949 -23.141 1 46.28 10 SER B N 1
ATOM 1530 C CA . SER B 1 10 ? -4.418 -6.75 -23.891 1 46.28 10 SER B CA 1
ATOM 1531 C C . SER B 1 10 ? -5.887 -6.391 -23.688 1 46.28 10 SER B C 1
ATOM 1533 O O . SER B 1 10 ? -6.758 -7.258 -23.766 1 46.28 10 SER B O 1
ATOM 1535 N N . THR B 1 11 ? -6.199 -5.5 -22.688 1 54.34 11 THR B N 1
ATOM 1536 C CA . THR B 1 11 ? -7.531 -4.91 -22.656 1 54.34 11 THR B CA 1
ATOM 1537 C C . THR B 1 11 ? -7.941 -4.418 -24.047 1 54.34 11 THR B C 1
ATOM 1539 O O . THR B 1 11 ? -8.164 -3.221 -24.234 1 54.34 11 THR B O 1
ATOM 1542 N N . ASN B 1 12 ? -7.402 -5.035 -25 1 50.91 12 ASN B N 1
ATOM 1543 C CA . ASN B 1 12 ? -7.867 -4.543 -26.297 1 50.91 12 ASN B CA 1
ATOM 1544 C C . ASN B 1 12 ? -9.359 -4.789 -26.484 1 50.91 12 ASN B C 1
ATOM 1546 O O . ASN B 1 12 ? -9.82 -5.93 -26.406 1 50.91 12 ASN B O 1
ATOM 1550 N N . PRO B 1 13 ? -10.148 -3.764 -26.516 1 55.75 13 PRO B N 1
ATOM 1551 C CA . PRO B 1 13 ? -11.578 -3.85 -26.781 1 55.75 13 PRO B CA 1
ATOM 1552 C C . PRO B 1 13 ? -11.898 -4.758 -27.969 1 55.75 13 PRO B C 1
ATOM 1554 O O . PRO B 1 13 ? -13.055 -5.125 -28.188 1 55.75 13 PRO B O 1
ATOM 1557 N N . GLU B 1 14 ? -10.922 -4.871 -28.766 1 55.38 14 GLU B N 1
ATOM 1558 C CA . GLU B 1 14 ? -11.289 -5.582 -29.984 1 55.38 14 GLU B CA 1
ATOM 1559 C C . GLU B 1 14 ? -11.469 -7.074 -29.719 1 55.38 14 GLU B C 1
ATOM 1561 O O . GLU B 1 14 ? -11.914 -7.812 -30.609 1 55.38 14 GLU B O 1
ATOM 1566 N N . THR B 1 15 ? -11.188 -7.348 -28.547 1 65 15 THR B N 1
ATOM 1567 C CA . THR B 1 15 ? -11.305 -8.781 -28.312 1 65 15 THR B CA 1
ATOM 1568 C C . THR B 1 15 ? -12.75 -9.156 -27.969 1 65 15 THR B C 1
ATOM 1570 O O . THR B 1 15 ? -13.422 -8.453 -27.219 1 65 15 THR B O 1
ATOM 1573 N N . GLN B 1 16 ? -13.32 -10.039 -28.656 1 82.62 16 GLN B N 1
ATOM 1574 C CA . GLN B 1 16 ? -14.656 -10.57 -28.391 1 82.62 16 GLN B CA 1
ATOM 1575 C C . GLN B 1 16 ? -14.766 -11.086 -26.969 1 82.62 16 GLN B C 1
ATOM 1577 O O . GLN B 1 16 ? -13.844 -11.734 -26.453 1 82.62 16 GLN B O 1
ATOM 1582 N N . ILE B 1 17 ? -15.766 -10.594 -26.297 1 88.94 17 ILE B N 1
ATOM 1583 C CA . ILE B 1 17 ? -16.031 -11.023 -24.938 1 88.94 17 ILE B CA 1
ATOM 1584 C C . ILE B 1 17 ? -16.625 -12.43 -24.938 1 88.94 17 ILE B C 1
ATOM 1586 O O . ILE B 1 17 ? -17.594 -12.695 -25.641 1 88.94 17 ILE B O 1
ATOM 1590 N N . SER B 1 18 ? -15.969 -13.297 -24.25 1 90.69 18 SER B N 1
ATOM 1591 C CA . SER B 1 18 ? -16.484 -14.664 -24.156 1 90.69 18 SER B CA 1
ATOM 1592 C C . SER B 1 18 ? -17.766 -14.711 -23.328 1 90.69 18 SER B C 1
ATOM 1594 O O . SER B 1 18 ? -17.938 -13.938 -22.391 1 90.69 18 SER B O 1
ATOM 1596 N N . PRO B 1 19 ? -18.656 -15.625 -23.656 1 92.19 19 PRO B N 1
ATOM 1597 C CA . PRO B 1 19 ? -19.891 -15.789 -22.891 1 92.19 19 PRO B CA 1
ATOM 1598 C C . PRO B 1 19 ? -19.641 -16.125 -21.422 1 92.19 19 PRO B C 1
ATOM 1600 O O . PRO B 1 19 ? -20.391 -15.672 -20.547 1 92.19 19 PRO B O 1
ATOM 1603 N N . GLU B 1 20 ? -18.641 -16.844 -21.234 1 94 20 GLU B N 1
ATOM 1604 C CA . GLU B 1 20 ? -18.297 -17.203 -19.859 1 94 20 GLU B CA 1
ATOM 1605 C C . GLU B 1 20 ? -17.953 -15.953 -19.047 1 94 20 GLU B C 1
ATOM 1607 O O . GLU B 1 20 ? -18.438 -15.789 -17.922 1 94 20 GLU B O 1
ATOM 1612 N N . VAL B 1 21 ? -17.203 -15.133 -19.609 1 94.75 21 VAL B N 1
ATOM 1613 C CA . VAL B 1 21 ? -16.812 -13.906 -18.938 1 94.75 21 VAL B CA 1
ATOM 1614 C C . VAL B 1 21 ? -18.031 -13.023 -18.703 1 94.75 21 VAL B C 1
ATOM 1616 O O . VAL B 1 21 ? -18.172 -12.414 -17.641 1 94.75 21 VAL B O 1
ATOM 1619 N N . GLN B 1 22 ? -18.875 -12.945 -19.625 1 94.94 22 GLN B N 1
ATOM 1620 C CA . GLN B 1 22 ? -20.094 -12.156 -19.484 1 94.94 22 GLN B CA 1
ATOM 1621 C C . GLN B 1 22 ? -20.938 -12.656 -18.312 1 94.94 22 GLN B C 1
ATOM 1623 O O . GLN B 1 22 ? -21.484 -11.852 -17.547 1 94.94 22 GLN B O 1
ATOM 1628 N N . GLN B 1 23 ? -21.031 -13.953 -18.203 1 95.56 23 GLN B N 1
ATOM 1629 C CA . GLN B 1 23 ? -21.781 -14.547 -17.109 1 95.56 23 GLN B CA 1
ATOM 1630 C C . GLN B 1 23 ? -21.156 -14.211 -15.758 1 95.56 23 GLN B C 1
ATOM 1632 O O . GLN B 1 23 ? -21.859 -13.828 -14.82 1 95.56 23 GLN B O 1
ATOM 1637 N N . TRP B 1 24 ? -19.891 -14.375 -15.711 1 95.19 24 TRP B N 1
ATOM 1638 C CA . TRP B 1 24 ? -19.172 -14.086 -14.469 1 95.19 24 TRP B CA 1
ATOM 1639 C C . TRP B 1 24 ? -19.297 -12.609 -14.109 1 95.19 24 TRP B C 1
ATOM 1641 O O . TRP B 1 24 ? -19.469 -12.266 -12.938 1 95.19 24 TRP B O 1
ATOM 1651 N N . PHE B 1 25 ? -19.188 -11.75 -15.133 1 97.5 25 PHE B N 1
ATOM 1652 C CA . PHE B 1 25 ? -19.312 -10.312 -14.898 1 97.5 25 PHE B CA 1
ATOM 1653 C C . PHE B 1 25 ? -20.672 -9.992 -14.266 1 97.5 25 PHE B C 1
ATOM 1655 O O . PHE B 1 25 ? -20.734 -9.25 -13.281 1 97.5 25 PHE B O 1
ATOM 1662 N N . SER B 1 26 ? -21.688 -10.57 -14.805 1 96.38 26 SER B N 1
ATOM 1663 C CA . SER B 1 26 ? -23.031 -10.344 -14.297 1 96.38 26 SER B CA 1
ATOM 1664 C C . SER B 1 26 ? -23.172 -10.828 -12.859 1 96.38 26 SER B C 1
ATOM 1666 O O . SER B 1 26 ? -23.844 -10.195 -12.047 1 96.38 26 SER B O 1
ATOM 1668 N N . THR B 1 27 ? -22.531 -11.898 -12.508 1 96 27 THR B N 1
ATOM 1669 C CA . THR B 1 27 ? -22.594 -12.477 -11.172 1 96 27 THR B CA 1
ATOM 1670 C C . THR B 1 27 ? -21.844 -11.586 -10.172 1 96 27 THR B C 1
ATOM 1672 O O . THR B 1 27 ? -22.312 -11.398 -9.047 1 96 27 THR B O 1
ATOM 1675 N N . VAL B 1 28 ? -20.781 -11.055 -10.656 1 97.06 28 VAL B N 1
ATOM 1676 C CA . VAL B 1 28 ? -19.922 -10.266 -9.781 1 97.06 28 VAL B CA 1
ATOM 1677 C C . VAL B 1 28 ? -20.516 -8.867 -9.602 1 97.06 28 VAL B C 1
ATOM 1679 O O . VAL B 1 28 ? -20.453 -8.305 -8.508 1 97.06 28 VAL B O 1
ATOM 1682 N N . ASP B 1 29 ? -21.062 -8.367 -10.688 1 97.75 29 ASP B N 1
ATOM 1683 C CA . ASP B 1 29 ? -21.688 -7.047 -10.656 1 97.75 29 ASP B CA 1
ATOM 1684 C C . ASP B 1 29 ? -23.016 -7.094 -9.906 1 97.75 29 ASP B C 1
ATOM 1686 O O . ASP B 1 29 ? -24.078 -6.902 -10.508 1 97.75 29 ASP B O 1
ATOM 1690 N N . ARG B 1 30 ? -23.031 -7.098 -8.68 1 95.62 30 ARG B N 1
ATOM 1691 C CA . ARG B 1 30 ? -24.188 -7.352 -7.824 1 95.62 30 ARG B CA 1
ATOM 1692 C C . ARG B 1 30 ? -25.188 -6.215 -7.918 1 95.62 30 ARG B C 1
ATOM 1694 O O . ARG B 1 30 ? -26.391 -6.438 -7.797 1 95.62 30 ARG B O 1
ATOM 1701 N N . ASP B 1 31 ? -24.766 -4.973 -8.133 1 95.12 31 ASP B N 1
ATOM 1702 C CA . ASP B 1 31 ? -25.703 -3.854 -8.172 1 95.12 31 ASP B CA 1
ATOM 1703 C C . ASP B 1 31 ? -26.109 -3.531 -9.609 1 95.12 31 ASP B C 1
ATOM 1705 O O . ASP B 1 31 ? -26.844 -2.572 -9.844 1 95.12 31 ASP B O 1
ATOM 1709 N N . GLY B 1 32 ? -25.594 -4.18 -10.555 1 95.69 32 GLY B N 1
ATOM 1710 C CA . GLY B 1 32 ? -25.969 -4.039 -11.953 1 95.69 32 GLY B CA 1
ATOM 1711 C C . GLY B 1 32 ? -25.531 -2.713 -12.555 1 95.69 32 GLY B C 1
ATOM 1712 O O . GLY B 1 32 ? -26.172 -2.219 -13.492 1 95.69 32 GLY B O 1
ATOM 1713 N N . SER B 1 33 ? -24.469 -2.146 -12.094 1 95.88 33 SER B N 1
ATOM 1714 C CA . SER B 1 33 ? -24.047 -0.822 -12.523 1 95.88 33 SER B CA 1
ATOM 1715 C C . SER B 1 33 ? -23.312 -0.886 -13.859 1 95.88 33 SER B C 1
ATOM 1717 O O . SER B 1 33 ? -23.078 0.143 -14.5 1 95.88 33 SER B O 1
ATOM 1719 N N . GLY B 1 34 ? -22.922 -2.117 -14.258 1 96.88 34 GLY B N 1
ATOM 1720 C CA . GLY B 1 34 ? -22.094 -2.256 -15.438 1 96.88 34 GLY B CA 1
ATOM 1721 C C . GLY B 1 34 ? -20.609 -2.092 -15.148 1 96.88 34 GLY B C 1
ATOM 1722 O O . GLY B 1 34 ? -19.781 -2.098 -16.062 1 96.88 34 GLY B O 1
ATOM 1723 N N . ARG B 1 35 ? -20.312 -1.981 -13.891 1 97.44 35 ARG B N 1
ATOM 1724 C CA . ARG B 1 35 ? -18.938 -1.896 -13.438 1 97.44 35 ARG B CA 1
ATOM 1725 C C . ARG B 1 35 ? -18.719 -2.709 -12.164 1 97.44 35 ARG B C 1
ATOM 1727 O O . ARG B 1 35 ? -19.672 -2.961 -11.422 1 97.44 35 ARG B O 1
ATOM 1734 N N . ILE B 1 36 ? -17.484 -3.129 -11.93 1 97.38 36 ILE B N 1
ATOM 1735 C CA . ILE B 1 36 ? -17.156 -3.955 -10.773 1 97.38 36 ILE B CA 1
ATOM 1736 C C . ILE B 1 36 ? -16.25 -3.178 -9.82 1 97.38 36 ILE B C 1
ATOM 1738 O O . ILE B 1 36 ? -15.273 -2.57 -10.25 1 97.38 36 ILE B O 1
ATOM 1742 N N . THR B 1 37 ? -16.672 -3.168 -8.594 1 94.06 37 THR B N 1
ATOM 1743 C CA . THR B 1 37 ? -15.852 -2.576 -7.539 1 94.06 37 THR B CA 1
ATOM 1744 C C . THR B 1 37 ? -15.016 -3.643 -6.844 1 94.06 37 THR B C 1
ATOM 1746 O O . THR B 1 37 ? -15.211 -4.84 -7.066 1 94.06 37 THR B O 1
ATOM 1749 N N . ALA B 1 38 ? -14.148 -3.166 -5.949 1 92.75 38 ALA B N 1
ATOM 1750 C CA . ALA B 1 38 ? -13.32 -4.086 -5.172 1 92.75 38 ALA B CA 1
ATOM 1751 C C . ALA B 1 38 ? -14.172 -4.941 -4.242 1 92.75 38 ALA B C 1
ATOM 1753 O O . ALA B 1 38 ? -13.898 -6.125 -4.047 1 92.75 38 ALA B O 1
ATOM 1754 N N . ILE B 1 39 ? -15.156 -4.352 -3.707 1 90.5 39 ILE B N 1
ATOM 1755 C CA . ILE B 1 39 ? -16.031 -5.051 -2.775 1 90.5 39 ILE B CA 1
ATOM 1756 C C . ILE B 1 39 ? -16.797 -6.148 -3.514 1 90.5 39 ILE B C 1
ATOM 1758 O O . ILE B 1 39 ? -16.906 -7.273 -3.021 1 90.5 39 ILE B O 1
ATOM 1762 N N . GLU B 1 40 ? -17.25 -5.797 -4.664 1 96.38 40 GLU B N 1
ATOM 1763 C CA . GLU B 1 40 ? -17.938 -6.793 -5.477 1 96.38 40 GLU B CA 1
ATOM 1764 C C . GLU B 1 40 ? -17 -7.922 -5.887 1 96.38 40 GLU B C 1
ATOM 1766 O O . GLU B 1 40 ? -17.375 -9.094 -5.855 1 96.38 40 GLU B O 1
ATOM 1771 N N . LEU B 1 41 ? -15.844 -7.57 -6.266 1 96.62 41 LEU B N 1
ATOM 1772 C CA . LEU B 1 41 ? -14.852 -8.562 -6.664 1 96.62 41 LEU B CA 1
ATOM 1773 C C . LEU B 1 41 ? -14.516 -9.484 -5.5 1 96.62 41 LEU B C 1
ATOM 1775 O O . LEU B 1 41 ? -14.406 -10.703 -5.68 1 96.62 41 LEU B O 1
ATOM 1779 N N . LYS B 1 42 ? -14.367 -8.953 -4.336 1 94.94 42 LYS B N 1
ATOM 1780 C CA . LYS B 1 42 ? -14.008 -9.711 -3.135 1 94.94 42 LYS B CA 1
ATOM 1781 C C . LYS B 1 42 ? -15.023 -10.812 -2.855 1 94.94 42 LYS B C 1
ATOM 1783 O O . LYS B 1 42 ? -14.648 -11.93 -2.496 1 94.94 42 LYS B O 1
ATOM 1788 N N . SER B 1 43 ? -16.25 -10.516 -3.055 1 93.44 43 SER B N 1
ATOM 1789 C CA . SER B 1 43 ? -17.312 -11.469 -2.754 1 93.44 43 SER B CA 1
ATOM 1790 C C . SER B 1 43 ? -17.312 -12.633 -3.744 1 93.44 43 SER B C 1
ATOM 1792 O O . SER B 1 43 ? -17.922 -13.672 -3.484 1 93.44 43 SER B O 1
ATOM 1794 N N . ALA B 1 44 ? -16.594 -12.484 -4.816 1 94 44 ALA B N 1
ATOM 1795 C CA . ALA B 1 44 ? -16.656 -13.477 -5.891 1 94 44 ALA B CA 1
ATOM 1796 C C . ALA B 1 44 ? -15.422 -14.359 -5.898 1 94 44 ALA B C 1
ATOM 1798 O O . ALA B 1 44 ? -15.398 -15.406 -6.547 1 94 44 ALA B O 1
ATOM 1799 N N . LEU B 1 45 ? -14.391 -13.945 -5.223 1 94.94 45 LEU B N 1
ATOM 1800 C CA . LEU B 1 45 ? -13.117 -14.648 -5.332 1 94.94 45 LEU B CA 1
ATOM 1801 C C . LEU B 1 45 ? -12.797 -15.391 -4.035 1 94.94 45 LEU B C 1
ATOM 1803 O O . LEU B 1 45 ? -12.695 -14.773 -2.975 1 94.94 45 LEU B O 1
ATOM 1807 N N . ALA B 1 46 ? -12.578 -16.703 -4.215 1 92.69 46 ALA B N 1
ATOM 1808 C CA . ALA B 1 46 ? -12.234 -17.531 -3.062 1 92.69 46 ALA B CA 1
ATOM 1809 C C . ALA B 1 46 ? -10.727 -17.594 -2.854 1 92.69 46 ALA B C 1
ATOM 1811 O O . ALA B 1 46 ? -9.961 -17.656 -3.818 1 92.69 46 ALA B O 1
ATOM 1812 N N . ASN B 1 47 ? -10.328 -17.672 -1.6 1 92.56 47 ASN B N 1
ATOM 1813 C CA . ASN B 1 47 ? -8.898 -17.656 -1.303 1 92.56 47 ASN B CA 1
ATOM 1814 C C . ASN B 1 47 ? -8.352 -19.062 -1.081 1 92.56 47 ASN B C 1
ATOM 1816 O O . ASN B 1 47 ? -7.203 -19.234 -0.677 1 92.56 47 ASN B O 1
ATOM 1820 N N . GLY B 1 48 ? -9.164 -20.047 -1.188 1 88 48 GLY B N 1
ATOM 1821 C CA . GLY B 1 48 ? -8.719 -21.438 -1.084 1 88 48 GLY B CA 1
ATOM 1822 C C . GLY B 1 48 ? -8.766 -21.969 0.335 1 88 48 GLY B C 1
ATOM 1823 O O . GLY B 1 48 ? -8.547 -23.156 0.561 1 88 48 GLY B O 1
ATOM 1824 N N . GLN B 1 49 ? -9 -21.094 1.314 1 88.19 49 GLN B N 1
ATOM 1825 C CA . GLN B 1 49 ? -9.047 -21.531 2.709 1 88.19 49 GLN B CA 1
ATOM 1826 C C . GLN B 1 49 ? -10.406 -21.219 3.332 1 88.19 49 GLN B C 1
ATOM 1828 O O . GLN B 1 49 ? -10.484 -20.859 4.508 1 88.19 49 GLN B O 1
ATOM 1833 N N . GLY B 1 50 ? -11.367 -21.25 2.498 1 89.25 50 GLY B N 1
ATOM 1834 C CA . GLY B 1 50 ? -12.719 -21.062 2.992 1 89.25 50 GLY B CA 1
ATOM 1835 C C . GLY B 1 50 ? -13.141 -19.609 3.088 1 89.25 50 GLY B C 1
ATOM 1836 O O . GLY B 1 50 ? -14.258 -19.312 3.508 1 89.25 50 GLY B O 1
ATOM 1837 N N . GLY B 1 51 ? -12.25 -18.734 2.717 1 91.94 51 GLY B N 1
ATOM 1838 C CA . GLY B 1 51 ? -12.57 -17.312 2.721 1 91.94 51 GLY B CA 1
ATOM 1839 C C . GLY B 1 51 ? -12.469 -16.672 1.348 1 91.94 51 GLY B C 1
ATOM 1840 O O . GLY B 1 51 ? -12.5 -17.375 0.33 1 91.94 51 GLY B O 1
ATOM 1841 N N . THR B 1 52 ? -12.477 -15.352 1.382 1 94.12 52 THR B N 1
ATOM 1842 C CA . THR B 1 52 ? -12.391 -14.602 0.135 1 94.12 52 THR B CA 1
ATOM 1843 C C . THR B 1 52 ? -11.039 -13.898 0.014 1 94.12 52 THR B C 1
ATOM 1845 O O . THR B 1 52 ? -10.219 -13.961 0.931 1 94.12 52 THR B O 1
ATOM 1848 N N . PHE B 1 53 ? -10.891 -13.297 -1.167 1 94.44 53 PHE B N 1
ATOM 1849 C CA . PHE B 1 53 ? -9.688 -12.5 -1.373 1 94.44 53 PHE B CA 1
ATOM 1850 C C . PHE B 1 53 ? -9.641 -11.328 -0.4 1 94.44 53 PHE B C 1
ATOM 1852 O O . PHE B 1 53 ? -10.68 -10.82 0.019 1 94.44 53 PHE B O 1
ATOM 1859 N N . SER B 1 54 ? -8.422 -11.023 -0.059 1 87.94 54 SER B N 1
ATOM 1860 C CA . SER B 1 54 ? -8.242 -9.875 0.815 1 87.94 54 SER B CA 1
ATOM 1861 C C . SER B 1 54 ? -8.602 -8.578 0.101 1 87.94 54 SER B C 1
ATOM 1863 O O . SER B 1 54 ? -8.586 -8.508 -1.13 1 87.94 54 SER B O 1
ATOM 1865 N N . ASP B 1 55 ? -8.875 -7.578 0.89 1 85.94 55 ASP B N 1
ATOM 1866 C CA . ASP B 1 55 ? -9.148 -6.254 0.341 1 85.94 55 ASP B CA 1
ATOM 1867 C C . ASP B 1 55 ? -7.957 -5.738 -0.467 1 85.94 55 ASP B C 1
ATOM 1869 O O . ASP B 1 55 ? -8.133 -5.184 -1.554 1 85.94 55 ASP B O 1
ATOM 1873 N N . THR B 1 56 ? -6.836 -5.969 0.073 1 84.44 56 THR B N 1
ATOM 1874 C CA . THR B 1 56 ? -5.605 -5.52 -0.572 1 84.44 56 THR B CA 1
ATOM 1875 C C . THR B 1 56 ? -5.457 -6.148 -1.953 1 84.44 56 THR B C 1
ATOM 1877 O O . THR B 1 56 ? -5.168 -5.457 -2.93 1 84.44 56 THR B O 1
ATOM 1880 N N . ALA B 1 57 ? -5.68 -7.379 -1.984 1 91.12 57 ALA B N 1
ATOM 1881 C CA . ALA B 1 57 ? -5.551 -8.086 -3.254 1 91.12 57 ALA B CA 1
ATOM 1882 C C . ALA B 1 57 ? -6.574 -7.582 -4.27 1 91.12 57 ALA B C 1
ATOM 1884 O O . ALA B 1 57 ? -6.238 -7.34 -5.43 1 91.12 57 ALA B O 1
ATOM 1885 N N . CYS B 1 58 ? -7.777 -7.387 -3.85 1 93.25 58 CYS B N 1
ATOM 1886 C CA . CYS B 1 58 ? -8.836 -6.945 -4.75 1 93.25 58 CYS B CA 1
ATOM 1887 C C . CYS B 1 58 ? -8.57 -5.535 -5.262 1 93.25 58 CYS B C 1
ATOM 1889 O O . CYS B 1 58 ? -8.773 -5.25 -6.441 1 93.25 58 CYS B O 1
ATOM 1891 N N . ARG B 1 59 ? -8.086 -4.734 -4.438 1 88.38 59 ARG B N 1
ATOM 1892 C CA . ARG B 1 59 ? -7.766 -3.373 -4.848 1 88.38 59 ARG B CA 1
ATOM 1893 C C . ARG B 1 59 ? -6.613 -3.357 -5.844 1 88.38 59 ARG B C 1
ATOM 1895 O O . ARG B 1 59 ? -6.629 -2.594 -6.812 1 88.38 59 ARG B O 1
ATOM 1902 N N . LEU B 1 60 ? -5.652 -4.148 -5.504 1 88 60 LEU B N 1
ATOM 1903 C CA . LEU B 1 60 ? -4.543 -4.277 -6.441 1 88 60 LEU B CA 1
ATOM 1904 C C . LEU B 1 60 ? -5.039 -4.723 -7.812 1 88 60 LEU B C 1
ATOM 1906 O O . LEU B 1 60 ? -4.68 -4.121 -8.828 1 88 60 LEU B O 1
ATOM 1910 N N . MET B 1 61 ? -5.883 -5.711 -7.832 1 93.06 61 MET B N 1
ATOM 1911 C CA . MET B 1 61 ? -6.395 -6.258 -9.086 1 93.06 61 MET B CA 1
ATOM 1912 C C . MET B 1 61 ? -7.207 -5.211 -9.844 1 93.06 61 MET B C 1
ATOM 1914 O O . MET B 1 61 ? -7.02 -5.027 -11.047 1 93.06 61 MET B O 1
ATOM 1918 N N . ILE B 1 62 ? -8.062 -4.562 -9.133 1 93.44 62 ILE B N 1
ATOM 1919 C CA . ILE B 1 62 ? -8.859 -3.518 -9.758 1 93.44 62 ILE B CA 1
ATOM 1920 C C . ILE B 1 62 ? -7.945 -2.422 -10.297 1 93.44 62 ILE B C 1
ATOM 1922 O O . ILE B 1 62 ? -8.094 -1.992 -11.445 1 93.44 62 ILE B O 1
ATOM 1926 N N . GLY B 1 63 ? -7.039 -2.055 -9.555 1 89.44 63 GLY B N 1
ATOM 1927 C CA . GLY B 1 63 ? -6.125 -0.989 -9.938 1 89.44 63 GLY B CA 1
ATOM 1928 C C . GLY B 1 63 ? -5.305 -1.322 -11.172 1 89.44 63 GLY B C 1
ATOM 1929 O O . GLY B 1 63 ? -4.984 -0.438 -11.969 1 89.44 63 GLY B O 1
ATOM 1930 N N . MET B 1 64 ? -5 -2.506 -11.352 1 88.88 64 MET B N 1
ATOM 1931 C CA . MET B 1 64 ? -4.172 -2.955 -12.461 1 88.88 64 MET B CA 1
ATOM 1932 C C . MET B 1 64 ? -4.922 -2.826 -13.781 1 88.88 64 MET B C 1
ATOM 1934 O O . MET B 1 64 ? -4.309 -2.645 -14.836 1 88.88 64 MET B O 1
ATOM 1938 N N . PHE B 1 65 ? -6.223 -2.873 -13.75 1 93.5 65 PHE B N 1
ATOM 1939 C CA . PHE B 1 65 ? -6.945 -2.957 -15.008 1 93.5 65 PHE B CA 1
ATOM 1940 C C . PHE B 1 65 ? -7.875 -1.76 -15.18 1 93.5 65 PHE B C 1
ATOM 1942 O O . PHE B 1 65 ? -8.492 -1.59 -16.234 1 93.5 65 PHE B O 1
ATOM 1949 N N . ASP B 1 66 ? -7.93 -0.988 -14.148 1 92.06 66 ASP B N 1
ATOM 1950 C CA . ASP B 1 66 ? -8.766 0.21 -14.164 1 92.06 66 ASP B CA 1
ATOM 1951 C C . ASP B 1 66 ? -8.094 1.336 -14.945 1 92.06 66 ASP B C 1
ATOM 1953 O O . ASP B 1 66 ? -7.477 2.227 -14.359 1 92.06 66 ASP B O 1
ATOM 1957 N N . LYS B 1 67 ? -8.312 1.448 -16.172 1 87.12 67 LYS B N 1
ATOM 1958 C CA . LYS B 1 67 ? -7.656 2.42 -17.047 1 87.12 67 LYS B CA 1
ATOM 1959 C C . LYS B 1 67 ? -8.125 3.838 -16.734 1 87.12 67 LYS B C 1
ATOM 1961 O O . LYS B 1 67 ? -7.352 4.793 -16.844 1 87.12 67 LYS B O 1
ATOM 1966 N N . GLU B 1 68 ? -9.297 3.941 -16.328 1 84.94 68 GLU B N 1
ATOM 1967 C CA . GLU B 1 68 ? -9.867 5.258 -16.078 1 84.94 68 GLU B CA 1
ATOM 1968 C C . GLU B 1 68 ? -9.484 5.766 -14.688 1 84.94 68 GLU B C 1
ATOM 1970 O O . GLU B 1 68 ? -9.727 6.93 -14.352 1 84.94 68 GLU B O 1
ATOM 1975 N N . LYS B 1 69 ? -8.977 4.863 -13.859 1 81.62 69 LYS B N 1
ATOM 1976 C CA . LYS B 1 69 ? -8.539 5.207 -12.508 1 81.62 69 LYS B CA 1
ATOM 1977 C C . LYS B 1 69 ? -9.703 5.762 -11.68 1 81.62 69 LYS B C 1
ATOM 1979 O O . LYS B 1 69 ? -9.539 6.754 -10.969 1 81.62 69 LYS B O 1
ATOM 1984 N N . ASN B 1 70 ? -10.836 5.141 -11.859 1 83.12 70 ASN B N 1
ATOM 1985 C CA . ASN B 1 70 ? -12 5.586 -11.109 1 83.12 70 ASN B CA 1
ATOM 1986 C C . ASN B 1 70 ? -12.406 4.57 -10.047 1 83.12 70 ASN B C 1
ATOM 1988 O O . ASN B 1 70 ? -13.461 4.711 -9.414 1 83.12 70 ASN B O 1
ATOM 1992 N N . GLY B 1 71 ? -11.648 3.455 -9.898 1 86.88 71 GLY B N 1
ATOM 1993 C CA . GLY B 1 71 ? -11.875 2.502 -8.828 1 86.88 71 GLY B CA 1
ATOM 1994 C C . GLY B 1 71 ? -12.75 1.335 -9.234 1 86.88 71 GLY B C 1
ATOM 1995 O O . GLY B 1 71 ? -13.094 0.487 -8.406 1 86.88 71 GLY B O 1
ATOM 1996 N N . THR B 1 72 ? -13.156 1.352 -10.477 1 94 72 THR B N 1
ATOM 1997 C CA . THR B 1 72 ? -13.992 0.267 -10.984 1 94 72 THR B CA 1
ATOM 1998 C C . THR B 1 72 ? -13.477 -0.223 -12.336 1 94 72 THR B C 1
ATOM 2000 O O . THR B 1 72 ? -12.594 0.4 -12.93 1 94 72 THR B O 1
ATOM 2003 N N . ILE B 1 73 ? -13.992 -1.374 -12.727 1 96.19 73 ILE B N 1
ATOM 2004 C CA . ILE B 1 73 ? -13.617 -1.872 -14.047 1 96.19 73 ILE B CA 1
ATOM 2005 C C . ILE B 1 73 ? -14.875 -2.246 -14.828 1 96.19 73 ILE B C 1
ATOM 2007 O O . ILE B 1 73 ? -15.867 -2.693 -14.25 1 96.19 73 ILE B O 1
ATOM 2011 N N . ASP B 1 74 ? -14.797 -1.935 -16.094 1 96.62 74 ASP B N 1
ATOM 2012 C CA . ASP B 1 74 ? -15.898 -2.314 -16.953 1 96.62 74 ASP B CA 1
ATOM 2013 C C . ASP B 1 74 ? -15.727 -3.736 -17.484 1 96.62 74 ASP B C 1
ATOM 2015 O O . ASP B 1 74 ? -14.836 -4.461 -17.031 1 96.62 74 ASP B O 1
ATOM 2019 N N . LEU B 1 75 ? -16.641 -4.133 -18.359 1 95.56 75 LEU B N 1
ATOM 2020 C CA . LEU B 1 75 ? -16.688 -5.508 -18.844 1 95.56 75 LEU B CA 1
ATOM 2021 C C . LEU B 1 75 ? -15.406 -5.875 -19.578 1 95.56 75 LEU B C 1
ATOM 2023 O O . LEU B 1 75 ? -14.883 -6.977 -19.406 1 95.56 75 LEU B O 1
ATOM 2027 N N . PHE B 1 76 ? -14.906 -5.051 -20.359 1 94.38 76 PHE B N 1
ATOM 2028 C CA . PHE B 1 76 ? -13.695 -5.328 -21.125 1 94.38 76 PHE B CA 1
ATOM 2029 C C . PHE B 1 76 ? -12.492 -5.465 -20.203 1 94.38 76 PHE B C 1
ATOM 2031 O O . PHE B 1 76 ? -11.703 -6.402 -20.344 1 94.38 76 PHE B O 1
ATOM 2038 N N . GLU B 1 77 ? -12.422 -4.574 -19.266 1 95.31 77 GLU B N 1
ATOM 2039 C CA . GLU B 1 77 ? -11.359 -4.645 -18.266 1 95.31 77 GLU B CA 1
ATOM 2040 C C . GLU B 1 77 ? -11.484 -5.902 -17.422 1 95.31 77 GLU B C 1
ATOM 2042 O O . GLU B 1 77 ? -10.477 -6.512 -17.047 1 95.31 77 GLU B O 1
ATOM 2047 N N . PHE B 1 78 ? -12.719 -6.227 -17.234 1 96.5 78 PHE B N 1
ATOM 2048 C CA . PHE B 1 78 ? -12.969 -7.422 -16.438 1 96.5 78 PHE B CA 1
ATOM 2049 C C . PHE B 1 78 ? -12.492 -8.672 -17.172 1 96.5 78 PHE B C 1
ATOM 2051 O O . PHE B 1 78 ? -11.992 -9.609 -16.547 1 96.5 78 PHE B O 1
ATOM 2058 N N . GLN B 1 79 ? -12.727 -8.711 -18.406 1 95.19 79 GLN B N 1
ATOM 2059 C CA . GLN B 1 79 ? -12.258 -9.867 -19.156 1 95.19 79 GLN B CA 1
ATOM 2060 C C . GLN B 1 79 ? -10.75 -10.055 -19 1 95.19 79 GLN B C 1
ATOM 2062 O O . GLN B 1 79 ? -10.281 -11.18 -18.797 1 95.19 79 GLN B O 1
ATOM 2067 N N . ALA B 1 80 ? -10.062 -8.992 -19.078 1 93.75 80 ALA B N 1
ATOM 2068 C CA . ALA B 1 80 ? -8.617 -9.047 -18.891 1 93.75 80 ALA B CA 1
ATOM 2069 C C . ALA B 1 80 ? -8.273 -9.523 -17.469 1 93.75 80 ALA B C 1
ATOM 2071 O O . ALA B 1 80 ? -7.383 -10.359 -17.297 1 93.75 80 ALA B O 1
ATOM 2072 N N . LEU B 1 81 ? -8.953 -9.016 -16.547 1 94.94 81 LEU B N 1
ATOM 2073 C CA . LEU B 1 81 ? -8.75 -9.414 -15.164 1 94.94 81 LEU B CA 1
ATOM 2074 C C . LEU B 1 81 ? -9.055 -10.898 -14.969 1 94.94 81 LEU B C 1
ATOM 2076 O O . LEU B 1 81 ? -8.305 -11.609 -14.305 1 94.94 81 LEU B O 1
ATOM 2080 N N . TYR B 1 82 ? -10.125 -11.266 -15.531 1 94.06 82 TYR B N 1
ATOM 2081 C CA . TYR B 1 82 ? -10.547 -12.664 -15.453 1 94.06 82 TYR B CA 1
ATOM 2082 C C . TYR B 1 82 ? -9.453 -13.594 -15.984 1 94.06 82 TYR B C 1
ATOM 2084 O O . TYR B 1 82 ? -9.102 -14.578 -15.328 1 94.06 82 TYR B O 1
ATOM 2092 N N . ASN B 1 83 ? -8.977 -13.305 -17.078 1 93.25 83 ASN B N 1
ATOM 2093 C CA . ASN B 1 83 ? -7.898 -14.094 -17.656 1 93.25 83 ASN B CA 1
ATOM 2094 C C . ASN B 1 83 ? -6.648 -14.07 -16.781 1 93.25 83 ASN B C 1
ATOM 2096 O O . ASN B 1 83 ? -5.98 -15.086 -16.625 1 93.25 83 ASN B O 1
ATOM 2100 N N . TYR B 1 84 ? -6.379 -12.922 -16.25 1 92.75 84 TYR B N 1
ATOM 2101 C CA . TYR B 1 84 ? -5.238 -12.734 -15.367 1 92.75 84 TYR B CA 1
ATOM 2102 C C . TYR B 1 84 ? -5.367 -13.617 -14.125 1 92.75 84 TYR B C 1
ATOM 2104 O O . TYR B 1 84 ? -4.43 -14.328 -13.766 1 92.75 84 TYR B O 1
ATOM 2112 N N . ILE B 1 85 ? -6.473 -13.609 -13.539 1 93.88 85 ILE B N 1
ATOM 2113 C CA . ILE B 1 85 ? -6.703 -14.375 -12.32 1 93.88 85 ILE B CA 1
ATOM 2114 C C . ILE B 1 85 ? -6.621 -15.867 -12.625 1 93.88 85 ILE B C 1
ATOM 2116 O O . ILE B 1 85 ? -6.016 -16.625 -11.867 1 93.88 85 ILE B O 1
ATOM 2120 N N . ASN B 1 86 ? -7.164 -16.25 -13.703 1 92.81 86 ASN B N 1
ATOM 2121 C CA . ASN B 1 86 ? -7.117 -17.656 -14.078 1 92.81 86 ASN B CA 1
ATOM 2122 C C . ASN B 1 86 ? -5.688 -18.125 -14.328 1 92.81 86 ASN B C 1
ATOM 2124 O O . ASN B 1 86 ? -5.328 -19.25 -13.984 1 92.81 86 ASN B O 1
ATOM 2128 N N . ALA B 1 87 ? -4.961 -17.297 -14.922 1 92.88 87 ALA B N 1
ATOM 2129 C CA . ALA B 1 87 ? -3.551 -17.625 -15.117 1 92.88 87 ALA B CA 1
ATOM 2130 C C . ALA B 1 87 ? -2.842 -17.828 -13.781 1 92.88 87 ALA B C 1
ATOM 2132 O O . ALA B 1 87 ? -2.076 -18.797 -13.625 1 92.88 87 ALA B O 1
ATOM 2133 N N . TRP B 1 88 ? -3.111 -17.016 -12.852 1 93.5 88 TRP B N 1
ATOM 2134 C CA . TRP B 1 88 ? -2.492 -17.125 -11.531 1 93.5 88 TRP B CA 1
ATOM 2135 C C . TRP B 1 88 ? -2.967 -18.375 -10.805 1 93.5 88 TRP B C 1
ATOM 2137 O O . TRP B 1 88 ? -2.195 -19 -10.078 1 93.5 88 TRP B O 1
ATOM 2147 N N . LEU B 1 89 ? -4.219 -18.656 -10.969 1 92.19 89 LEU B N 1
ATOM 2148 C CA . LEU B 1 89 ? -4.738 -19.875 -10.344 1 92.19 89 LEU B CA 1
ATOM 2149 C C . LEU B 1 89 ? -4.004 -21.109 -10.875 1 92.19 89 LEU B C 1
ATOM 2151 O O . LEU B 1 89 ? -3.697 -22.016 -10.109 1 92.19 89 LEU B O 1
ATOM 2155 N N . GLY B 1 90 ? -3.736 -21.078 -12.133 1 92.44 90 GLY B N 1
ATOM 2156 C CA . GLY B 1 90 ? -2.939 -22.156 -12.703 1 92.44 90 GLY B CA 1
ATOM 2157 C C . GLY B 1 90 ? -1.542 -22.234 -12.125 1 92.44 90 GLY B C 1
ATOM 2158 O O . GLY B 1 90 ? -1.073 -23.328 -11.766 1 92.44 90 GLY B O 1
ATOM 2159 N N . VAL B 1 91 ? -0.916 -21.172 -12.008 1 92.19 91 VAL B N 1
ATOM 2160 C CA . VAL B 1 91 ? 0.426 -21.109 -11.445 1 92.19 91 VAL B CA 1
ATOM 2161 C C . VAL B 1 91 ? 0.402 -21.594 -9.992 1 92.19 91 VAL B C 1
ATOM 2163 O O . VAL B 1 91 ? 1.244 -22.391 -9.586 1 92.19 91 VAL B O 1
ATOM 2166 N N . PHE B 1 92 ? -0.559 -21.125 -9.297 1 94 92 PHE B N 1
ATOM 2167 C CA . PHE B 1 92 ? -0.698 -21.484 -7.891 1 94 92 PHE B CA 1
ATOM 2168 C C . PHE B 1 92 ? -0.857 -23 -7.734 1 94 92 PHE B C 1
ATOM 2170 O O . PHE B 1 92 ? -0.189 -23.609 -6.906 1 94 92 PHE B O 1
ATOM 2177 N N . ARG B 1 93 ? -1.694 -23.562 -8.508 1 93.25 93 ARG B N 1
ATOM 2178 C CA . ARG B 1 93 ? -1.935 -25 -8.445 1 93.25 93 ARG B CA 1
ATOM 2179 C C . ARG B 1 93 ? -0.656 -25.781 -8.734 1 93.25 93 ARG B C 1
ATOM 2181 O O . ARG B 1 93 ? -0.437 -26.844 -8.172 1 93.25 93 ARG B O 1
ATOM 2188 N N . GLY B 1 94 ? 0.115 -25.266 -9.531 1 93.94 94 GLY B N 1
ATOM 2189 C CA . GLY B 1 94 ? 1.381 -25.891 -9.867 1 93.94 94 GLY B CA 1
ATOM 2190 C C . GLY B 1 94 ? 2.346 -25.953 -8.695 1 93.94 94 GLY B C 1
ATOM 2191 O O . GLY B 1 94 ? 3.186 -26.844 -8.617 1 93.94 94 GLY B O 1
ATOM 2192 N N . PHE B 1 95 ? 2.184 -25.047 -7.781 1 94.12 95 PHE B N 1
ATOM 2193 C CA . PHE B 1 95 ? 3.135 -24.969 -6.68 1 94.12 95 PHE B CA 1
ATOM 2194 C C . PHE B 1 95 ? 2.527 -25.531 -5.402 1 94.12 95 PHE B C 1
ATOM 2196 O O . PHE B 1 95 ? 3.248 -25.844 -4.449 1 94.12 95 PHE B O 1
ATOM 2203 N N . ASP B 1 96 ? 1.196 -25.531 -5.406 1 93.94 96 ASP B N 1
ATOM 2204 C CA . ASP B 1 96 ? 0.525 -26.172 -4.277 1 93.94 96 ASP B CA 1
ATOM 2205 C C . ASP B 1 96 ? 0.56 -27.688 -4.406 1 93.94 96 ASP B C 1
ATOM 2207 O O . ASP B 1 96 ? -0.486 -28.328 -4.531 1 93.94 96 ASP B O 1
ATOM 2211 N N . HIS B 1 97 ? 1.642 -28.281 -4.137 1 90.56 97 HIS B N 1
ATOM 2212 C CA . HIS B 1 97 ? 1.913 -29.688 -4.422 1 90.56 97 HIS B CA 1
ATOM 2213 C C . HIS B 1 97 ? 1.067 -30.609 -3.545 1 90.56 97 HIS B C 1
ATOM 2215 O O . HIS B 1 97 ? 0.707 -31.703 -3.959 1 90.56 97 HIS B O 1
ATOM 2221 N N . ASN B 1 98 ? 0.731 -30.203 -2.322 1 90.75 98 ASN B N 1
ATOM 2222 C CA . ASN B 1 98 ? -0.029 -31.062 -1.426 1 90.75 98 ASN B CA 1
ATOM 2223 C C . ASN B 1 98 ? -1.522 -30.75 -1.48 1 90.75 98 ASN B C 1
ATOM 2225 O O . ASN B 1 98 ? -2.295 -31.25 -0.663 1 90.75 98 ASN B O 1
ATOM 2229 N N . ASN B 1 99 ? -1.911 -29.828 -2.371 1 91.06 99 ASN B N 1
ATOM 2230 C CA . ASN B 1 99 ? -3.303 -29.453 -2.613 1 91.06 99 ASN B CA 1
ATOM 2231 C C . ASN B 1 99 ? -3.992 -29 -1.334 1 91.06 99 ASN B C 1
ATOM 2233 O O . ASN B 1 99 ? -5.145 -29.359 -1.078 1 91.06 99 ASN B O 1
ATOM 2237 N N . SER B 1 100 ? -3.238 -28.266 -0.497 1 90.44 100 SER B N 1
ATOM 2238 C CA . SER B 1 100 ? -3.773 -27.766 0.769 1 90.44 100 SER B CA 1
ATOM 2239 C C . SER B 1 100 ? -4.613 -26.516 0.563 1 90.44 100 SER B C 1
ATOM 2241 O O . SER B 1 100 ? -5.34 -26.094 1.465 1 90.44 100 SER B O 1
ATOM 2243 N N . GLY B 1 101 ? -4.445 -25.906 -0.679 1 91.75 101 GLY B N 1
ATOM 2244 C CA . GLY B 1 101 ? -5.121 -24.641 -0.917 1 91.75 101 GLY B CA 1
ATOM 2245 C C . GLY B 1 101 ? -4.324 -23.453 -0.438 1 91.75 101 GLY B C 1
ATOM 2246 O O . GLY B 1 101 ? -4.812 -22.312 -0.469 1 91.75 101 GLY B O 1
ATOM 2247 N N . SER B 1 102 ? -3.123 -23.75 -0.003 1 94.06 102 SER B N 1
ATOM 2248 C CA . SER B 1 102 ? -2.203 -22.703 0.448 1 94.06 102 SER B CA 1
ATOM 2249 C C . SER B 1 102 ? -0.76 -23.062 0.103 1 94.06 102 SER B C 1
ATOM 2251 O O . SER B 1 102 ? -0.468 -24.188 -0.295 1 94.06 102 SER B O 1
ATOM 2253 N N . ILE B 1 103 ? 0.014 -22.062 0.142 1 95.5 103 ILE B N 1
ATOM 2254 C CA . ILE B 1 103 ? 1.435 -22.219 -0.148 1 95.5 103 ILE B CA 1
ATOM 2255 C C . ILE B 1 103 ? 2.232 -22.219 1.153 1 95.5 103 ILE B C 1
ATOM 2257 O O . ILE B 1 103 ? 2.152 -21.25 1.928 1 95.5 103 ILE B O 1
ATOM 2261 N N . GLN B 1 104 ? 2.922 -23.312 1.361 1 95.38 104 GLN B N 1
ATOM 2262 C CA . GLN B 1 104 ? 3.793 -23.375 2.531 1 95.38 104 GLN B CA 1
ATOM 2263 C C . GLN B 1 104 ? 5.199 -22.891 2.199 1 95.38 104 GLN B C 1
ATOM 2265 O O . GLN B 1 104 ? 5.496 -22.562 1.049 1 95.38 104 GLN B O 1
ATOM 2270 N N . GLU B 1 105 ? 6.07 -22.859 3.207 1 95.88 105 GLU B N 1
ATOM 2271 C CA . GLU B 1 105 ? 7.391 -22.25 3.084 1 95.88 105 GLU B CA 1
ATOM 2272 C C . GLU B 1 105 ? 8.211 -22.938 1.991 1 95.88 105 GLU B C 1
ATOM 2274 O O . GLU B 1 105 ? 8.805 -22.266 1.141 1 95.88 105 GLU B O 1
ATOM 2279 N N . ASN B 1 106 ? 8.25 -24.234 1.961 1 95.56 106 ASN B N 1
ATOM 2280 C CA . ASN B 1 106 ? 9.016 -24.969 0.954 1 95.56 106 ASN B CA 1
ATOM 2281 C C . ASN B 1 106 ? 8.445 -24.75 -0.446 1 95.56 106 ASN B C 1
ATOM 2283 O O . ASN B 1 106 ? 9.203 -24.625 -1.413 1 95.56 106 ASN B O 1
ATOM 2287 N N . GLU B 1 107 ? 7.16 -24.734 -0.52 1 97.19 107 GLU B N 1
ATOM 2288 C CA . GLU B 1 107 ? 6.504 -24.484 -1.801 1 97.19 107 GLU B CA 1
ATOM 2289 C C . GLU B 1 107 ? 6.785 -23.078 -2.303 1 97.19 107 GLU B C 1
ATOM 2291 O O . GLU B 1 107 ? 7 -22.859 -3.5 1 97.19 107 GLU B O 1
ATOM 2296 N N . LEU B 1 108 ? 6.789 -22.172 -1.316 1 96.69 108 LEU B N 1
ATOM 2297 C CA . LEU B 1 108 ? 7.094 -20.797 -1.687 1 96.69 108 LEU B CA 1
ATOM 2298 C C . LEU B 1 108 ? 8.523 -20.688 -2.211 1 96.69 108 LEU B C 1
ATOM 2300 O O . LEU B 1 108 ? 8.766 -20.031 -3.227 1 96.69 108 LEU B O 1
ATOM 2304 N N . SER B 1 109 ? 9.391 -21.328 -1.555 1 96.88 109 SER B N 1
ATOM 2305 C CA . SER B 1 109 ? 10.789 -21.328 -1.978 1 96.88 109 SER B CA 1
ATOM 2306 C C . SER B 1 109 ? 10.945 -21.875 -3.393 1 96.88 109 SER B C 1
ATOM 2308 O O . SER B 1 109 ? 11.617 -21.266 -4.23 1 96.88 109 SER B O 1
ATOM 2310 N N . THR B 1 110 ? 10.305 -22.938 -3.67 1 95.62 110 THR B N 1
ATOM 2311 C CA . THR B 1 110 ? 10.344 -23.562 -4.988 1 95.62 110 THR B CA 1
ATOM 2312 C C . THR B 1 110 ? 9.75 -22.625 -6.043 1 95.62 110 THR B C 1
ATOM 2314 O O . THR B 1 110 ? 10.32 -22.453 -7.121 1 95.62 110 THR B O 1
ATOM 2317 N N . ALA B 1 111 ? 8.625 -22.078 -5.711 1 95.12 111 ALA B N 1
ATOM 2318 C CA . ALA B 1 111 ? 7.934 -21.188 -6.641 1 95.12 111 ALA B CA 1
ATOM 2319 C C . ALA B 1 111 ? 8.82 -20 -7.031 1 95.12 111 ALA B C 1
ATOM 2321 O O . ALA B 1 111 ? 9.031 -19.75 -8.219 1 95.12 111 ALA B O 1
ATOM 2322 N N . LEU B 1 112 ? 9.359 -19.344 -6.031 1 96.38 112 LEU B N 1
ATOM 2323 C CA . LEU B 1 112 ? 10.156 -18.156 -6.293 1 96.38 112 LEU B CA 1
ATOM 2324 C C . LEU B 1 112 ? 11.453 -18.516 -7.008 1 96.38 112 LEU B C 1
ATOM 2326 O O . LEU B 1 112 ? 11.914 -17.766 -7.871 1 96.38 112 LEU B O 1
ATOM 2330 N N . THR B 1 113 ? 12 -19.641 -6.734 1 96.19 113 THR B N 1
ATOM 2331 C CA . THR B 1 113 ? 13.18 -20.109 -7.449 1 96.19 113 THR B CA 1
ATOM 2332 C C . THR B 1 113 ? 12.867 -20.328 -8.922 1 96.19 113 THR B C 1
ATOM 2334 O O . THR B 1 113 ? 13.625 -19.906 -9.797 1 96.19 113 THR B O 1
ATOM 2337 N N . GLN B 1 114 ? 11.781 -20.922 -9.156 1 93.94 114 GLN B N 1
ATOM 2338 C CA . GLN B 1 114 ? 11.383 -21.188 -10.531 1 93.94 114 GLN B CA 1
ATOM 2339 C C . GLN B 1 114 ? 11.078 -19.891 -11.273 1 93.94 114 GLN B C 1
ATOM 2341 O O . GLN B 1 114 ? 11.25 -19.812 -12.492 1 93.94 114 GLN B O 1
ATOM 2346 N N . MET B 1 115 ? 10.68 -18.953 -10.531 1 92.88 115 MET B N 1
ATOM 2347 C CA . MET B 1 115 ? 10.383 -17.656 -11.125 1 92.88 115 MET B CA 1
ATOM 2348 C C . MET B 1 115 ? 11.656 -16.859 -11.359 1 92.88 115 MET B C 1
ATOM 2350 O O . MET B 1 115 ? 11.617 -15.766 -11.93 1 92.88 115 MET B O 1
ATOM 2354 N N . GLY B 1 116 ? 12.742 -17.328 -10.859 1 93.38 116 GLY B N 1
ATOM 2355 C CA . GLY B 1 116 ? 14.023 -16.734 -11.195 1 93.38 116 GLY B CA 1
ATOM 2356 C C . GLY B 1 116 ? 14.688 -16.062 -10.016 1 93.38 116 GLY B C 1
ATOM 2357 O O . GLY B 1 116 ? 15.68 -15.336 -10.18 1 93.38 116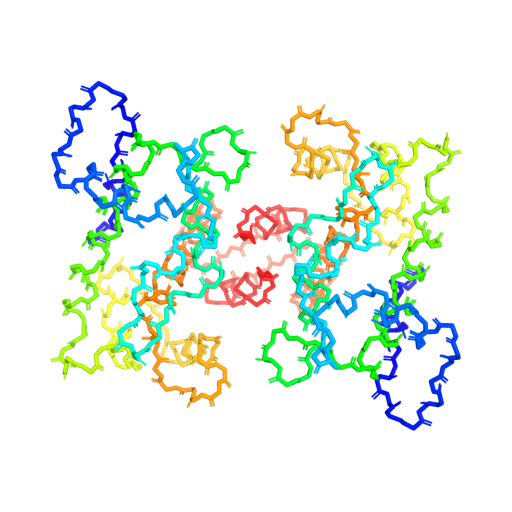 GLY B O 1
ATOM 2358 N N . TYR B 1 117 ? 14.172 -16.359 -8.891 1 95.12 117 TYR B N 1
ATOM 2359 C CA . TYR B 1 117 ? 14.734 -15.703 -7.719 1 95.12 117 TYR B CA 1
ATOM 2360 C C . TYR B 1 117 ? 15.609 -16.656 -6.918 1 95.12 117 TYR B C 1
ATOM 2362 O O . TYR B 1 117 ? 15.336 -17.859 -6.879 1 95.12 117 TYR B O 1
ATOM 2370 N N . ARG B 1 118 ? 16.625 -16.141 -6.395 1 93.19 118 ARG B N 1
ATOM 2371 C CA . ARG B 1 118 ? 17.469 -16.859 -5.449 1 93.19 118 ARG B CA 1
ATOM 2372 C C . ARG B 1 118 ? 17.453 -16.188 -4.078 1 93.19 118 ARG B C 1
ATOM 2374 O O . ARG B 1 118 ? 18.391 -15.461 -3.732 1 93.19 118 ARG B O 1
ATOM 2381 N N . LEU B 1 119 ? 16.484 -16.5 -3.363 1 96.44 119 LEU B N 1
ATOM 2382 C CA . LEU B 1 119 ? 16.266 -15.891 -2.057 1 96.44 119 LEU B CA 1
ATOM 2383 C C . LEU B 1 119 ? 16.703 -16.844 -0.939 1 96.44 119 LEU B C 1
ATOM 2385 O O . LEU B 1 119 ? 16.531 -18.062 -1.057 1 96.44 119 LEU B O 1
ATOM 2389 N N . SER B 1 120 ? 17.203 -16.281 0.072 1 97.31 120 SER B N 1
ATOM 2390 C CA . SER B 1 120 ? 17.656 -17.078 1.206 1 97.31 120 SER B CA 1
ATOM 2391 C C . SER B 1 120 ? 16.484 -17.656 1.971 1 97.31 120 SER B C 1
ATOM 2393 O O . SER B 1 120 ? 15.367 -17.125 1.928 1 97.31 120 SER B O 1
ATOM 2395 N N . PRO B 1 121 ? 16.719 -18.766 2.689 1 96.69 121 PRO B N 1
ATOM 2396 C CA . PRO B 1 121 ? 15.656 -19.344 3.521 1 96.69 121 PRO B CA 1
ATOM 2397 C C . PRO B 1 121 ? 15.117 -18.359 4.562 1 96.69 121 PRO B C 1
ATOM 2399 O O . PRO B 1 121 ? 13.914 -18.359 4.84 1 96.69 121 PRO B O 1
ATOM 2402 N N . LYS B 1 122 ? 15.977 -17.609 5.105 1 96.56 122 LYS B N 1
ATOM 2403 C CA . LYS B 1 122 ? 15.555 -16.625 6.09 1 96.56 122 LYS B CA 1
ATOM 2404 C C . LYS B 1 122 ? 14.578 -15.617 5.477 1 96.56 122 LYS B C 1
ATOM 2406 O O . LYS B 1 122 ? 13.586 -15.25 6.102 1 96.56 122 LYS B O 1
ATOM 2411 N N . PHE B 1 123 ? 14.867 -15.227 4.328 1 97.12 123 PHE B N 1
ATOM 2412 C CA . PHE B 1 123 ? 14 -14.266 3.654 1 97.12 123 PHE B CA 1
ATOM 2413 C C . PHE B 1 123 ? 12.664 -14.906 3.287 1 97.12 123 PHE B C 1
ATOM 2415 O O . PHE B 1 123 ? 11.617 -14.266 3.385 1 97.12 123 PHE B O 1
ATOM 2422 N N . ILE B 1 124 ? 12.703 -16.156 2.834 1 97.38 124 ILE B N 1
ATOM 2423 C CA . ILE B 1 124 ? 11.477 -16.875 2.541 1 97.38 124 ILE B CA 1
ATOM 2424 C C . ILE B 1 124 ? 10.602 -16.953 3.795 1 97.38 124 ILE B C 1
ATOM 2426 O O . ILE B 1 124 ? 9.391 -16.719 3.73 1 97.38 124 ILE B O 1
ATOM 2430 N N . SER B 1 125 ? 11.188 -17.219 4.887 1 96 125 SER B N 1
ATOM 2431 C CA . SER B 1 125 ? 10.469 -17.25 6.156 1 96 125 SER B CA 1
ATOM 2432 C C . SER B 1 125 ? 9.859 -15.883 6.48 1 96 125 SER B C 1
ATOM 2434 O O . SER B 1 125 ? 8.727 -15.805 6.957 1 96 125 SER B O 1
ATOM 2436 N N . PHE B 1 126 ? 10.602 -14.875 6.227 1 95.44 126 PHE B N 1
ATOM 2437 C CA . PHE B 1 126 ? 10.102 -13.523 6.418 1 95.44 126 PHE B CA 1
ATOM 2438 C C . PHE B 1 126 ? 8.852 -13.281 5.582 1 95.44 126 PHE B C 1
ATOM 2440 O O . PHE B 1 126 ? 7.875 -12.703 6.066 1 95.44 126 PHE B O 1
ATOM 2447 N N . LEU B 1 127 ? 8.914 -13.727 4.312 1 95.62 127 LEU B N 1
ATOM 2448 C CA . LEU B 1 127 ? 7.781 -13.523 3.412 1 95.62 127 LEU B CA 1
ATOM 2449 C C . LEU B 1 127 ? 6.539 -14.242 3.932 1 95.62 127 LEU B C 1
ATOM 2451 O O . LEU B 1 127 ? 5.43 -13.703 3.861 1 95.62 127 LEU B O 1
ATOM 2455 N N . ILE B 1 128 ? 6.754 -15.414 4.465 1 95.19 128 ILE B N 1
ATOM 2456 C CA . ILE B 1 128 ? 5.648 -16.188 5.012 1 95.19 128 ILE B CA 1
ATOM 2457 C C . ILE B 1 128 ? 5.043 -15.461 6.207 1 95.19 128 ILE B C 1
ATOM 2459 O O . ILE B 1 128 ? 3.826 -15.281 6.277 1 95.19 128 ILE B O 1
ATOM 2463 N N . LYS B 1 129 ? 5.828 -15.023 7.078 1 92.19 129 LYS B N 1
ATOM 2464 C CA . LYS B 1 129 ? 5.367 -14.352 8.289 1 92.19 129 LYS B CA 1
ATOM 2465 C C . LYS B 1 129 ? 4.668 -13.039 7.961 1 92.19 129 LYS B C 1
ATOM 2467 O O . LYS B 1 129 ? 3.664 -12.688 8.586 1 92.19 129 LYS B O 1
ATOM 2472 N N . LYS B 1 130 ? 5.207 -12.391 7.012 1 89.94 130 LYS B N 1
ATOM 2473 C CA . LYS B 1 130 ? 4.613 -11.125 6.59 1 89.94 130 LYS B CA 1
ATOM 2474 C C . LYS B 1 130 ? 3.23 -11.344 5.984 1 89.94 130 LYS B C 1
ATOM 2476 O O . LYS B 1 130 ? 2.32 -10.539 6.199 1 89.94 130 LYS B O 1
ATOM 2481 N N . SER B 1 131 ? 3.08 -12.367 5.227 1 89.31 131 SER B N 1
ATOM 2482 C CA . SER B 1 131 ? 1.844 -12.648 4.504 1 89.31 131 SER B CA 1
ATOM 2483 C C . SER B 1 131 ? 0.814 -13.32 5.406 1 89.31 131 SER B C 1
ATOM 2485 O O . SER B 1 131 ? -0.39 -13.234 5.152 1 89.31 131 SER B O 1
ATOM 2487 N N . ASP B 1 132 ? 1.273 -14.031 6.367 1 86.56 132 ASP B N 1
ATOM 2488 C CA . ASP B 1 132 ? 0.443 -14.719 7.352 1 86.56 132 ASP B CA 1
ATOM 2489 C C . ASP B 1 132 ? 0.78 -14.258 8.766 1 86.56 132 ASP B C 1
ATOM 2491 O O . ASP B 1 132 ? 1.42 -14.992 9.523 1 86.56 132 ASP B O 1
ATOM 2495 N N . PRO B 1 133 ? 0.228 -13.133 9.148 1 76.81 133 PRO B N 1
ATOM 2496 C CA . PRO B 1 133 ? 0.644 -12.547 10.422 1 76.81 133 PRO B CA 1
ATOM 2497 C C . PRO B 1 133 ? 0.161 -13.359 11.625 1 76.81 133 PRO B C 1
ATOM 2499 O O . PRO B 1 133 ? 0.708 -13.227 12.719 1 76.81 133 PRO B O 1
ATOM 2502 N N . ILE B 1 134 ? -0.816 -14.164 11.492 1 78.62 134 ILE B N 1
ATOM 2503 C CA . ILE B 1 134 ? -1.363 -14.898 12.633 1 78.62 134 ILE B CA 1
ATOM 2504 C C . ILE B 1 134 ? -0.787 -16.312 12.664 1 78.62 134 ILE B C 1
ATOM 2506 O O . ILE B 1 134 ? -0.135 -16.703 13.633 1 78.62 134 ILE B O 1
ATOM 2510 N N . GLY B 1 135 ? -0.873 -17.047 11.602 1 82.5 135 GLY B N 1
ATOM 2511 C CA . GLY B 1 135 ? -0.463 -18.438 11.578 1 82.5 135 GLY B CA 1
ATOM 2512 C C . GLY B 1 135 ? 1.021 -18.609 11.312 1 82.5 135 GLY B C 1
ATOM 2513 O O . GLY B 1 135 ? 1.612 -19.609 11.727 1 82.5 135 GLY B O 1
ATOM 2514 N N . HIS B 1 136 ? 1.594 -17.688 10.547 1 87.19 136 HIS B N 1
ATOM 2515 C CA . HIS B 1 136 ? 3.012 -17.672 10.203 1 87.19 136 HIS B CA 1
ATOM 2516 C C . HIS B 1 136 ? 3.42 -18.969 9.508 1 87.19 136 HIS B C 1
ATOM 2518 O O . HIS B 1 136 ? 4.516 -19.484 9.734 1 87.19 136 HIS B O 1
ATOM 2524 N N . SER B 1 137 ? 2.555 -19.531 8.68 1 90 137 SER B N 1
ATOM 2525 C CA . SER B 1 137 ? 2.916 -20.828 8.125 1 90 137 SER B CA 1
ATOM 2526 C C . SER B 1 137 ? 2.506 -20.953 6.664 1 90 137 SER B C 1
ATOM 2528 O O . SER B 1 137 ? 3.102 -21.719 5.902 1 90 137 SER B O 1
ATOM 2530 N N . THR B 1 138 ? 1.489 -20.344 6.293 1 91.94 138 THR B N 1
ATOM 2531 C CA . THR B 1 138 ? 0.992 -20.562 4.938 1 91.94 138 THR B CA 1
ATOM 2532 C C . THR B 1 138 ? 0.529 -19.234 4.32 1 91.94 138 THR B C 1
ATOM 2534 O O . THR B 1 138 ? 0.271 -18.266 5.031 1 91.94 138 THR B O 1
ATOM 2537 N N . ILE B 1 139 ? 0.487 -19.234 3.008 1 93.94 139 ILE B N 1
ATOM 2538 C CA . ILE B 1 139 ? 0.032 -18.094 2.225 1 93.94 139 ILE B CA 1
ATOM 2539 C C . ILE B 1 139 ? -1.133 -18.516 1.329 1 93.94 139 ILE B C 1
ATOM 2541 O O . ILE B 1 139 ? -1.06 -19.531 0.643 1 93.94 139 ILE B O 1
ATOM 2545 N N . THR B 1 140 ? -2.154 -17.75 1.409 1 94.19 140 THR B N 1
ATOM 2546 C CA . THR B 1 140 ? -3.293 -18.016 0.535 1 94.19 140 THR B CA 1
ATOM 2547 C C . THR B 1 140 ? -2.992 -17.562 -0.892 1 94.19 140 THR B C 1
ATOM 2549 O O . THR B 1 140 ? -2.004 -16.859 -1.134 1 94.19 140 THR B O 1
ATOM 2552 N N . ILE B 1 141 ? -3.814 -17.984 -1.789 1 93.19 141 ILE B N 1
ATOM 2553 C CA . ILE B 1 141 ? -3.57 -17.688 -3.199 1 93.19 141 ILE B CA 1
ATOM 2554 C C . ILE B 1 141 ? -3.566 -16.188 -3.426 1 93.19 141 ILE B C 1
ATOM 2556 O O . ILE B 1 141 ? -2.738 -15.664 -4.18 1 93.19 141 ILE B O 1
ATOM 2560 N N . ASP B 1 142 ? -4.512 -15.477 -2.861 1 93.94 142 ASP B N 1
ATOM 2561 C CA . ASP B 1 142 ? -4.555 -14.031 -3.035 1 93.94 142 ASP B CA 1
ATOM 2562 C C . ASP B 1 142 ? -3.285 -13.375 -2.494 1 93.94 142 ASP B C 1
ATOM 2564 O O . ASP B 1 142 ? -2.727 -12.477 -3.125 1 93.94 142 ASP B O 1
ATOM 2568 N N . GLN B 1 143 ? -2.828 -13.828 -1.376 1 92.5 143 GLN B N 1
ATOM 2569 C CA . GLN B 1 143 ? -1.595 -13.312 -0.795 1 92.5 143 GLN B CA 1
ATOM 2570 C C . GLN B 1 143 ? -0.389 -13.656 -1.665 1 92.5 143 GLN B C 1
ATOM 2572 O O . GLN B 1 143 ? 0.533 -12.852 -1.805 1 92.5 143 GLN B O 1
ATOM 2577 N N . PHE B 1 144 ? -0.464 -14.812 -2.146 1 94.75 144 PHE B N 1
ATOM 2578 C CA . PHE B 1 144 ? 0.595 -15.25 -3.045 1 94.75 144 PHE B CA 1
ATOM 2579 C C . PHE B 1 144 ? 0.694 -14.328 -4.258 1 94.75 144 PHE B C 1
ATOM 2581 O O . PHE B 1 144 ? 1.788 -13.898 -4.625 1 94.75 144 PHE B O 1
ATOM 2588 N N . ILE B 1 145 ? -0.399 -14.023 -4.871 1 92.62 145 ILE B N 1
ATOM 2589 C CA . ILE B 1 145 ? -0.433 -13.156 -6.043 1 92.62 145 ILE B CA 1
ATOM 2590 C C . ILE B 1 145 ? 0.122 -11.781 -5.684 1 92.62 145 ILE B C 1
ATOM 2592 O O . ILE B 1 145 ? 0.996 -11.258 -6.379 1 92.62 145 ILE B O 1
ATOM 2596 N N . VAL B 1 146 ? -0.384 -11.227 -4.617 1 90.75 146 VAL B N 1
ATOM 2597 C CA . VAL B 1 146 ? 0.044 -9.898 -4.188 1 90.75 146 VAL B CA 1
ATOM 2598 C C . VAL B 1 146 ? 1.553 -9.891 -3.955 1 90.75 146 VAL B C 1
ATOM 2600 O O . VAL B 1 146 ? 2.256 -8.984 -4.414 1 90.75 146 VAL B O 1
ATOM 2603 N N . LEU B 1 147 ? 2.012 -10.891 -3.283 1 92.62 147 LEU B N 1
A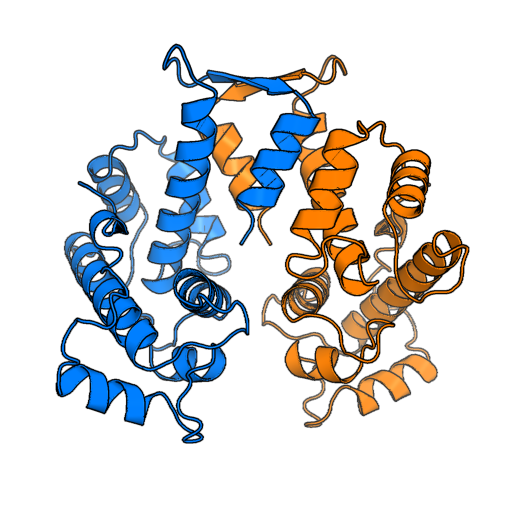TOM 2604 C CA . LEU B 1 147 ? 3.43 -11 -2.963 1 92.62 147 LEU B CA 1
ATOM 2605 C C . LEU B 1 147 ? 4.27 -11.062 -4.234 1 92.62 147 LEU B C 1
ATOM 2607 O O . LEU B 1 147 ? 5.262 -10.344 -4.359 1 92.62 147 LEU B O 1
ATOM 2611 N N . CYS B 1 148 ? 3.9 -11.906 -5.109 1 93.12 148 CYS B N 1
ATOM 2612 C CA . CYS B 1 148 ? 4.648 -12.078 -6.348 1 93.12 148 CYS B CA 1
ATOM 2613 C C . CYS B 1 148 ? 4.664 -10.789 -7.16 1 93.12 148 CYS B C 1
ATOM 2615 O O . CYS B 1 148 ? 5.695 -10.406 -7.715 1 93.12 148 CYS B O 1
ATOM 2617 N N . VAL B 1 149 ? 3.555 -10.148 -7.242 1 90.56 149 VAL B N 1
ATOM 2618 C CA . VAL B 1 149 ? 3.457 -8.898 -7.984 1 90.56 149 VAL B CA 1
ATOM 2619 C C . VAL B 1 149 ? 4.359 -7.844 -7.348 1 90.56 149 VAL B C 1
ATOM 2621 O O . VAL B 1 149 ? 5.082 -7.129 -8.047 1 90.56 149 VAL B O 1
ATOM 2624 N N . GLN B 1 150 ? 4.301 -7.734 -6.066 1 89.38 150 GLN B N 1
ATOM 2625 C CA . GLN B 1 150 ? 5.133 -6.77 -5.355 1 89.38 150 GLN B CA 1
ATOM 2626 C C . GLN B 1 150 ? 6.617 -7.062 -5.566 1 89.38 150 GLN B C 1
ATOM 2628 O O . GLN B 1 150 ? 7.398 -6.152 -5.852 1 89.38 150 GLN B O 1
ATOM 2633 N N . ILE B 1 151 ? 7 -8.266 -5.426 1 93.12 151 ILE B N 1
ATOM 2634 C CA . ILE B 1 151 ? 8.398 -8.656 -5.602 1 93.12 151 ILE B CA 1
ATOM 2635 C C . ILE B 1 151 ? 8.852 -8.32 -7.023 1 93.12 151 ILE B C 1
ATOM 2637 O O . ILE B 1 151 ? 9.953 -7.809 -7.223 1 93.12 151 ILE B O 1
ATOM 2641 N N . GLN B 1 152 ? 8.047 -8.609 -7.906 1 91.88 152 GLN B N 1
ATOM 2642 C CA . GLN B 1 152 ? 8.391 -8.312 -9.289 1 91.88 152 GLN B CA 1
ATOM 2643 C C . GLN B 1 152 ? 8.609 -6.812 -9.492 1 91.88 152 GLN B C 1
ATOM 2645 O O . GLN B 1 152 ? 9.609 -6.402 -10.094 1 91.88 152 GLN B O 1
ATOM 2650 N N . ARG B 1 153 ? 7.68 -6.012 -9.047 1 90.06 153 ARG B N 1
ATOM 2651 C CA . ARG B 1 153 ? 7.789 -4.566 -9.203 1 90.06 153 ARG B CA 1
ATOM 2652 C C . ARG B 1 153 ? 9.062 -4.039 -8.555 1 90.06 153 ARG B C 1
ATOM 2654 O O . ARG B 1 153 ? 9.781 -3.225 -9.148 1 90.06 153 ARG B O 1
ATOM 2661 N N . PHE B 1 154 ? 9.297 -4.504 -7.375 1 92.5 154 PHE B N 1
ATOM 2662 C CA . PHE B 1 154 ? 10.492 -4.055 -6.66 1 92.5 154 PHE B CA 1
ATOM 2663 C C . PHE B 1 154 ? 11.758 -4.57 -7.336 1 92.5 154 PHE B C 1
ATOM 2665 O O . PHE B 1 154 ? 12.781 -3.885 -7.355 1 92.5 154 PHE B O 1
ATOM 2672 N N . THR B 1 155 ? 11.711 -5.766 -7.855 1 93.5 155 THR B N 1
ATOM 2673 C CA . THR B 1 155 ? 12.836 -6.312 -8.594 1 93.5 155 THR B CA 1
ATOM 2674 C C . THR B 1 155 ? 13.148 -5.461 -9.82 1 93.5 155 THR B C 1
ATOM 2676 O O . THR B 1 155 ? 14.312 -5.148 -10.086 1 93.5 155 THR B O 1
ATOM 2679 N N . ASP B 1 156 ? 12.125 -5.086 -10.539 1 93.31 156 ASP B N 1
ATOM 2680 C CA . ASP B 1 156 ? 12.328 -4.23 -11.711 1 93.31 156 ASP B CA 1
ATOM 2681 C C . ASP B 1 156 ? 12.992 -2.912 -11.312 1 93.31 156 ASP B C 1
ATOM 2683 O O . ASP B 1 156 ? 13.914 -2.455 -11.984 1 93.31 156 ASP B O 1
ATOM 2687 N N . ALA B 1 157 ? 12.523 -2.369 -10.281 1 93.06 157 ALA B N 1
ATOM 2688 C CA . ALA B 1 157 ? 13.094 -1.115 -9.797 1 93.06 157 ALA B CA 1
ATOM 2689 C C . ALA B 1 157 ? 14.555 -1.298 -9.383 1 93.06 157 ALA B C 1
ATOM 2691 O O . ALA B 1 157 ? 15.383 -0.416 -9.609 1 93.06 157 ALA B O 1
ATOM 2692 N N . PHE B 1 158 ? 14.828 -2.387 -8.773 1 95 158 PHE B N 1
ATOM 2693 C CA . PHE B 1 158 ? 16.188 -2.705 -8.344 1 95 158 PHE B CA 1
ATOM 2694 C C . PHE B 1 158 ? 17.094 -2.904 -9.555 1 95 158 PHE B C 1
ATOM 2696 O O . PHE B 1 158 ? 18.203 -2.371 -9.594 1 95 158 PHE B O 1
ATOM 2703 N N . ARG B 1 159 ? 16.594 -3.666 -10.469 1 94.38 159 ARG B N 1
ATOM 2704 C CA . ARG B 1 159 ? 17.375 -4.027 -11.641 1 94.38 159 ARG B CA 1
ATOM 2705 C C . ARG B 1 159 ? 17.781 -2.791 -12.43 1 94.38 159 ARG B C 1
ATOM 2707 O O . ARG B 1 159 ? 18.875 -2.74 -13.008 1 94.38 159 ARG B O 1
ATOM 2714 N N . ILE B 1 160 ? 16.922 -1.844 -12.508 1 94.12 160 ILE B N 1
ATOM 2715 C CA . ILE B 1 160 ? 17.188 -0.59 -13.203 1 94.12 160 ILE B CA 1
ATOM 2716 C C . ILE B 1 160 ? 18.422 0.079 -12.602 1 94.12 160 ILE B C 1
ATOM 2718 O O . ILE B 1 160 ? 19.203 0.718 -13.312 1 94.12 160 ILE B O 1
ATOM 2722 N N . ARG B 1 161 ? 18.734 -0.185 -11.352 1 94.38 161 ARG B N 1
ATOM 2723 C CA . ARG B 1 161 ? 19.812 0.488 -10.633 1 94.38 161 ARG B CA 1
ATOM 2724 C C . ARG B 1 161 ? 21.016 -0.421 -10.484 1 94.38 161 ARG B C 1
ATOM 2726 O O . ARG B 1 161 ? 22.109 0.035 -10.102 1 94.38 161 ARG B O 1
ATOM 2733 N N . ASP B 1 162 ? 20.781 -1.714 -10.703 1 94.88 162 ASP B N 1
ATOM 2734 C CA . ASP B 1 162 ? 21.859 -2.693 -10.602 1 94.88 162 ASP B CA 1
ATOM 2735 C C . ASP B 1 162 ? 22.516 -2.93 -11.953 1 94.88 162 ASP B C 1
ATOM 2737 O O . ASP B 1 162 ? 22.547 -4.059 -12.445 1 94.88 162 ASP B O 1
ATOM 2741 N N . ASN B 1 163 ? 23.172 -1.963 -12.398 1 89.56 163 ASN B N 1
ATOM 2742 C CA . ASN B 1 163 ? 23.766 -1.991 -13.727 1 89.56 163 ASN B CA 1
ATOM 2743 C C . ASN B 1 163 ? 24.812 -3.102 -13.852 1 89.56 163 ASN B C 1
ATOM 2745 O O . ASN B 1 163 ? 24.922 -3.73 -14.906 1 89.56 163 ASN B O 1
ATOM 2749 N N . GLU B 1 164 ? 25.516 -3.414 -12.805 1 90.94 164 GLU B N 1
ATOM 2750 C CA . GLU B 1 164 ? 26.578 -4.402 -12.852 1 90.94 164 GLU B CA 1
ATOM 2751 C C . GLU B 1 164 ? 26.078 -5.785 -12.461 1 90.94 164 GLU B C 1
ATOM 2753 O O . GLU B 1 164 ? 26.844 -6.746 -12.398 1 90.94 164 GLU B O 1
ATOM 2758 N N . GLN B 1 165 ? 24.797 -5.895 -12.148 1 89.75 165 GLN B N 1
ATOM 2759 C CA . GLN B 1 165 ? 24.141 -7.16 -11.812 1 89.75 165 GLN B CA 1
ATOM 2760 C C . GLN B 1 165 ? 24.875 -7.863 -10.672 1 89.75 165 GLN B C 1
ATOM 2762 O O . GLN B 1 165 ? 25.156 -9.062 -10.75 1 89.75 165 GLN B O 1
ATOM 2767 N N . THR B 1 166 ? 25.344 -7.094 -9.688 1 91.56 166 THR B N 1
ATOM 2768 C CA . THR B 1 166 ? 26.062 -7.613 -8.523 1 91.56 166 THR B CA 1
ATOM 2769 C C . THR B 1 166 ? 25.078 -8 -7.418 1 91.56 166 THR B C 1
ATOM 2771 O O . THR B 1 166 ? 25.469 -8.695 -6.469 1 91.56 166 THR B O 1
ATOM 2774 N N . GLY B 1 167 ? 23.875 -7.551 -7.504 1 93.75 167 GLY B N 1
ATOM 2775 C CA . GLY B 1 167 ? 22.922 -7.766 -6.426 1 93.75 167 GLY B CA 1
ATOM 2776 C C . GLY B 1 167 ? 23.031 -6.742 -5.312 1 93.75 167 GLY B C 1
ATOM 2777 O O . GLY B 1 167 ? 22.469 -6.922 -4.234 1 93.75 167 GLY B O 1
ATOM 2778 N N . VAL B 1 168 ? 23.859 -5.77 -5.523 1 95.94 168 VAL B N 1
ATOM 2779 C CA . VAL B 1 168 ? 24.031 -4.656 -4.598 1 95.94 168 VAL B CA 1
ATOM 2780 C C . VAL B 1 168 ? 23.938 -3.334 -5.355 1 95.94 168 VAL B C 1
ATOM 2782 O O . VAL B 1 168 ? 24.516 -3.189 -6.438 1 95.94 168 VAL B O 1
ATOM 2785 N N . ILE B 1 169 ? 23.203 -2.395 -4.789 1 96.12 169 ILE B N 1
ATOM 2786 C CA . ILE B 1 169 ? 23.078 -1.11 -5.469 1 96.12 169 ILE B CA 1
ATOM 2787 C C . ILE B 1 169 ? 23.438 0.019 -4.5 1 96.12 169 ILE B C 1
ATOM 2789 O O . ILE B 1 169 ? 23.406 -0.167 -3.283 1 96.12 169 ILE B O 1
ATOM 2793 N N . THR B 1 170 ? 23.859 1.114 -5.109 1 95.25 170 THR B N 1
ATOM 2794 C CA . THR B 1 170 ? 24.016 2.385 -4.41 1 95.25 170 THR B CA 1
ATOM 2795 C C . THR B 1 170 ? 22.891 3.346 -4.789 1 95.25 170 THR B C 1
ATOM 2797 O O . THR B 1 170 ? 22.656 3.596 -5.973 1 95.25 170 THR B O 1
ATOM 2800 N N . ILE B 1 171 ? 22.203 3.758 -3.764 1 95.75 171 ILE B N 1
ATOM 2801 C CA . ILE B 1 171 ? 21.016 4.555 -4.062 1 95.75 171 ILE B CA 1
ATOM 2802 C C . ILE B 1 171 ? 20.969 5.766 -3.137 1 95.75 171 ILE B C 1
ATOM 2804 O O . ILE B 1 171 ? 21.25 5.66 -1.944 1 95.75 171 ILE B O 1
ATOM 2808 N N . GLY B 1 172 ? 20.656 6.898 -3.736 1 96.75 172 GLY B N 1
ATOM 2809 C CA . GLY B 1 172 ? 20.453 8.109 -2.953 1 96.75 172 GLY B CA 1
ATOM 2810 C C . GLY B 1 172 ? 19.078 8.195 -2.322 1 96.75 172 GLY B C 1
ATOM 2811 O O . GLY B 1 172 ? 18.172 7.441 -2.691 1 96.75 172 GLY B O 1
ATOM 2812 N N . PHE B 1 173 ? 18.938 9.117 -1.448 1 96 173 PHE B N 1
ATOM 2813 C CA . PHE B 1 173 ? 17.75 9.211 -0.614 1 96 173 PHE B CA 1
ATOM 2814 C C . PHE B 1 173 ? 16.5 9.461 -1.465 1 96 173 PHE B C 1
ATOM 2816 O O . PHE B 1 173 ? 15.531 8.711 -1.388 1 96 173 PHE B O 1
ATOM 2823 N N . GLU B 1 174 ? 16.469 10.438 -2.348 1 95.94 174 GLU B N 1
ATOM 2824 C CA . GLU B 1 174 ? 15.305 10.758 -3.164 1 95.94 174 GLU B CA 1
ATOM 2825 C C . GLU B 1 174 ? 14.953 9.609 -4.102 1 95.94 174 GLU B C 1
ATOM 2827 O O . GLU B 1 174 ? 13.781 9.305 -4.309 1 95.94 174 GLU B O 1
ATOM 2832 N N . ASP B 1 175 ? 15.984 9.023 -4.609 1 95.5 175 ASP B N 1
ATOM 2833 C CA . ASP B 1 175 ? 15.75 7.879 -5.488 1 95.5 175 ASP B CA 1
ATOM 2834 C C . ASP B 1 175 ? 15.148 6.711 -4.715 1 95.5 175 ASP B C 1
ATOM 2836 O O . ASP B 1 175 ? 14.227 6.051 -5.199 1 95.5 175 ASP B O 1
ATOM 2840 N N . PHE B 1 176 ? 15.672 6.488 -3.6 1 95.31 176 PHE B N 1
ATOM 2841 C CA . PHE B 1 176 ? 15.133 5.469 -2.705 1 95.31 176 PHE B CA 1
ATOM 2842 C C . PHE B 1 176 ? 13.664 5.738 -2.4 1 95.31 176 PHE B C 1
ATOM 2844 O O . PHE B 1 176 ? 12.828 4.844 -2.529 1 95.31 176 PHE B O 1
ATOM 2851 N N . LEU B 1 177 ? 13.328 6.934 -2.059 1 94.25 177 LEU B N 1
ATOM 2852 C CA . LEU B 1 177 ? 11.953 7.309 -1.765 1 94.25 177 LEU B CA 1
ATOM 2853 C C . LEU B 1 177 ? 11.062 7.133 -2.992 1 94.25 177 LEU B C 1
ATOM 2855 O O . LEU B 1 177 ? 9.93 6.66 -2.883 1 94.25 177 LEU B O 1
ATOM 2859 N N . GLU B 1 178 ? 11.562 7.543 -4.102 1 93.81 178 GLU B N 1
ATOM 2860 C CA . GLU B 1 178 ? 10.797 7.441 -5.344 1 93.81 178 GLU B CA 1
ATOM 2861 C C . GLU B 1 178 ? 10.43 5.992 -5.641 1 93.81 178 GLU B C 1
ATOM 2863 O O . GLU B 1 178 ? 9.281 5.695 -5.977 1 93.81 178 GLU B O 1
ATOM 2868 N N . VAL B 1 179 ? 11.391 5.125 -5.473 1 91.19 179 VAL B N 1
ATOM 2869 C CA . VAL B 1 179 ? 11.148 3.707 -5.711 1 91.19 179 VAL B CA 1
ATOM 2870 C C . VAL B 1 179 ? 10.117 3.184 -4.711 1 91.19 179 VAL B C 1
ATOM 2872 O O . VAL B 1 179 ? 9.164 2.506 -5.098 1 91.19 179 VAL B O 1
ATOM 2875 N N . ALA B 1 180 ? 10.344 3.541 -3.488 1 90 180 ALA B N 1
ATOM 2876 C CA . ALA B 1 180 ? 9.484 3.049 -2.416 1 90 180 ALA B CA 1
ATOM 2877 C C . ALA B 1 180 ? 8.047 3.531 -2.6 1 90 180 ALA B C 1
ATOM 2879 O O . ALA B 1 180 ? 7.098 2.754 -2.447 1 90 180 ALA B O 1
ATOM 2880 N N . LEU B 1 181 ? 7.855 4.742 -2.973 1 89.81 181 LEU B N 1
ATOM 2881 C CA . LEU B 1 181 ? 6.535 5.344 -3.133 1 89.81 181 LEU B CA 1
ATOM 2882 C C . LEU B 1 181 ? 5.844 4.812 -4.387 1 89.81 181 LEU B C 1
ATOM 2884 O O . LEU B 1 181 ? 4.621 4.648 -4.406 1 89.81 181 LEU B O 1
ATOM 2888 N N . ASN B 1 182 ? 6.586 4.523 -5.426 1 85.06 182 ASN B N 1
ATOM 2889 C CA . ASN B 1 182 ? 6.02 4.047 -6.684 1 85.06 182 ASN B CA 1
ATOM 2890 C C . ASN B 1 182 ? 5.598 2.584 -6.586 1 85.06 182 ASN B C 1
ATOM 2892 O O . ASN B 1 182 ? 4.648 2.164 -7.25 1 85.06 182 ASN B O 1
ATOM 2896 N N . CYS B 1 183 ? 6.277 1.95 -5.801 1 75.62 183 CYS B N 1
ATOM 2897 C CA . CYS B 1 183 ? 6.012 0.517 -5.754 1 75.62 183 CYS B CA 1
ATOM 2898 C C . CYS B 1 183 ? 5.023 0.18 -4.641 1 75.62 183 CYS B C 1
ATOM 2900 O O . CYS B 1 183 ? 4.566 -0.959 -4.535 1 75.62 183 CYS B O 1
ATOM 2902 N N . SER B 1 184 ? 4.758 1.191 -3.82 1 69.88 184 SER B N 1
ATOM 2903 C CA . SER B 1 184 ? 3.762 0.976 -2.775 1 69.88 184 SER B CA 1
ATOM 2904 C C . SER B 1 184 ? 2.35 0.953 -3.354 1 69.88 184 SER B C 1
ATOM 2906 O O . SER B 1 184 ? 2.039 1.706 -4.277 1 69.88 184 SER B O 1
ATOM 2908 N N . VAL B 1 185 ? 1.605 -0.174 -3.227 1 60.62 185 VAL B N 1
ATOM 2909 C CA . VAL B 1 185 ? 0.263 -0.377 -3.762 1 60.62 185 VAL B CA 1
ATOM 2910 C C . VAL B 1 185 ? -0.758 0.331 -2.873 1 60.62 185 VAL B C 1
ATOM 2912 O O . VAL B 1 185 ? -0.558 0.456 -1.663 1 60.62 185 VAL B O 1
#

Nearest PDB structures (foldseek):
  3aak-assembly1_A-2  TM=9.526E-01  e=2.593E-15  Homo sapiens
  5jjg-assembly1_A-2  TM=9.404E-01  e=8.778E-15  Mus musculus
  5gqq-assembly1_C  TM=9.525E-01  e=5.467E-14  Homo sapiens
  2zn9-assembly1_B  TM=9.423E-01  e=1.188E-13  Homo sapiens
  1hqv-assembly1_A  TM=9.471E-01  e=5.927E-13  Mus musculus

Radius of gyration: 21.63 Å; Cα contacts (8 Å, |Δi|>4): 450; chains: 2; bounding box: 54×61×61 Å

pLDDT: mean 89.01, std 12.62, range [39.03, 97.75]

Organism: Apis mellifera (NCBI:txid7460)

Solvent-accessible surface area (backbone atoms only — not comparable to full-atom values): 20302 Å² total; per-residue (Å²): 95,74,59,68,64,84,45,62,47,71,65,48,76,82,54,82,79,51,70,66,49,52,52,51,48,56,66,34,23,76,84,67,75,68,44,37,39,40,69,37,48,24,78,66,35,72,18,54,75,88,46,50,36,47,70,67,39,29,45,52,55,44,58,74,47,19,83,80,70,75,68,39,30,40,67,58,33,41,46,26,47,50,53,41,52,52,49,50,51,52,55,48,56,69,42,25,79,82,67,70,42,38,35,36,64,69,36,45,51,52,45,44,40,57,53,70,43,88,75,53,70,69,54,49,50,48,54,33,34,69,66,14,76,83,79,50,50,44,29,37,54,40,50,45,51,47,48,53,53,47,50,49,52,51,46,53,60,47,52,72,60,24,80,81,69,73,56,50,32,75,43,40,53,68,57,48,49,50,52,49,61,68,62,36,107,94,74,59,67,63,83,44,61,45,71,64,50,76,83,55,80,79,51,70,67,50,52,52,51,49,57,67,35,22,76,83,66,75,68,45,36,39,40,70,36,48,26,77,65,34,70,19,54,75,88,45,50,37,46,68,68,42,28,43,51,55,44,59,74,48,17,84,80,69,75,69,39,29,40,69,58,32,39,46,26,48,51,54,40,51,52,48,48,52,53,55,49,57,69,42,25,80,81,68,70,43,38,36,37,64,69,34,45,50,52,48,43,40,56,52,70,44,89,73,52,70,69,55,48,51,48,54,34,33,69,66,14,77,83,78,50,50,44,30,38,53,41,52,46,51,47,49,51,54,48,50,49,52,50,46,54,60,46,51,74,60,24,80,81,69,73,56,52,33,75,44,40,54,69,59,49,49,50,52,46,60,67,62,36,107

Secondary structure (DSSP, 8-state):
---GGGG-----TTSPPPHHHHHHHHHH-TT-SSSB-HHHHHHH-B-SSSSB--HHHHHHHHHHH-TT-SS-B-HHHHHHHHHHHHHHHHHHHHH-TT--SSB-HHHHHHHHHHTT----HHHHHHHHHHH-TTTSS-B-HHHHHHHHHHHHHHHHHHHHH-TT-SSEEEEEHHHHHHHHHHH--/---GGGG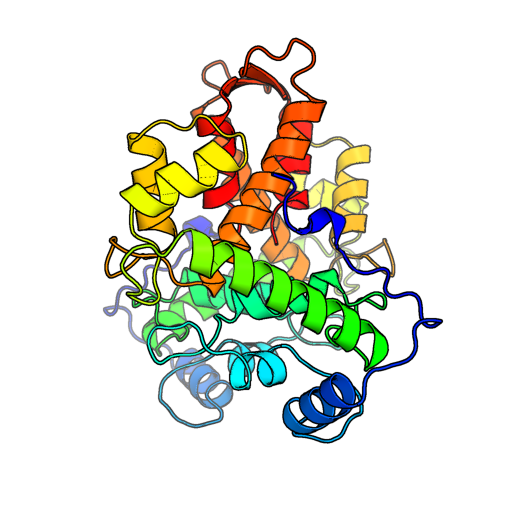-----TTSPPPHHHHHHHHHH-TT-SSSB-HHHHHHH-B-SSSSB--HHHHHHHHHHH-TT-SS-B-HHHHHHHHHHHHHHHHHHHHH-TT--SSEEHHHHHHHHHHTT----HHHHHHHHHHH-TTTSSEE-HHHHHHHHHHHHHHHHHHHHH-TT-SSEEEEEHHHHHHHHHHH--

Sequence (370 aa):
MAYPNTMYGSTNPETQISPEVQQWFSTVDRDGSGRITAIELKSALANGQGGTFSDTACRLMIGMFDKEKNGTIDLFEFQALYNYINAWLGVFRGFDHNNSGSIQENELSTALTQMGYRLSPKFISFLIKKSDPIGHSTITIDQFIVLCVQIQRFTDAFRIRDNEQTGVITIGFEDFLEVALNCSVMAYPNTMYGSTNPETQISPEVQQWFSTVDRDGSGRITAIELKSALANGQGGTFSDTACRLMIGMFDKEKNGTIDLFEFQALYNYINAWLGVFRGFDHNNSGSIQENELSTALTQMGYRLSPKFISFLIKKSDPIGHSTITIDQFIVLCVQIQRFTDAFRIRDNEQTGVITIGFEDFLEVALNCSV

Foldseek 3Di:
DDLCVVPLPPLPPVDDQDPVLVVLQVQLPPVPPQKHALVSQQVSADQQPPHTADSVLSQVLQCVQVPVPPRIGGSSSSSSSVVNVVVLVVLVVVLPPVSSQWHFLVSQCVSVVVVPDDDDSVVSLVLQCVQPVDPSTTHTSSSVSVSVLLVVLLVVLVVVQPVVVPPDGDDDDVSVVVSVVVSDD/DDLCVVPLPPLPPVDDQDPVLVVLQVQLPVVPPQKHALVSQQVSADQQPPHTADSVLSQVLQCVQVPVPPRIGGSSSSSSSVVNVVVLVVLVVVLPPVSSQWHFLVSQCVSVVVVPDDDDSVVSLVLQCVQPVDPSTTHTSSSVSVSVLLVVLLVVLVVVQPVVVPPDGDDDDVSVVVSVVVSDD

InterPro domains:
  IPR002048 EF-hand domain [PF13202] (91-110)
  IPR002048 EF-hand domain [PF13499] (22-82)
  IPR002048 EF-hand domain [PS50222] (16-51)
  IPR002048 EF-hand domain [PS50222] (83-118)
  IPR002048 EF-hand domain [SM00054] (20-48)
  IPR002048 EF-hand domain [SM00054] (57-85)
  IPR002048 EF-hand domain [SM00054] (87-115)
  IPR011992 EF-hand domain pair [SSF47473] (12-178)
  IPR018247 EF-Hand 1, calcium-binding site [PS00018] (29-41)
  IPR018247 EF-Hand 1, calcium-binding site [PS00018] (96-108)
  IPR051426 Peflin/Sorcin Calcium-Binding [PTHR46212] (11-184)